Protein AF-A0A8T4Q908-F1 (afdb_monomer_lite)

Secondary structure (DSSP, 8-state):
-PPPP------------HHHHHHHHHHS--S-SSHHHHHTTTT-HHHHHHHTTS-HHHHHHHH-HHHHHHHHHTS---TTT-PPPHHHHHSS---HHHHHHHHHHHHHHHGGGS-PPPHHHHHHHHHHHHHHHHS-STTT--HHHHHHHB-TT----HHHHTTEEEEEEES--TT-TT--SS--EE----BTTEE--EE-SSSEEEEEEETTEEEEEEEEEEEETTEEEEEEEEEB--EEGGG--TT---BS--TTTTTB-HHHHHHHHHHHHHHHTT--EEEE--TTT-HHHH--GGGPPPHHHHIIIIIHHHHHTT-EE-TTSSEEEE--GGGGGG--

Structure (mmCIF, N/CA/C/O backbone):
data_AF-A0A8T4Q908-F1
#
_entry.id   AF-A0A8T4Q908-F1
#
loop_
_atom_site.group_PDB
_atom_site.id
_atom_site.type_symbol
_atom_site.label_atom_id
_atom_site.label_alt_id
_atom_site.label_comp_id
_atom_site.label_asym_id
_atom_site.label_entity_id
_atom_site.label_seq_id
_atom_site.pdbx_PDB_ins_code
_atom_site.Cartn_x
_atom_site.Cartn_y
_atom_site.Cartn_z
_atom_site.occupancy
_atom_site.B_iso_or_equiv
_atom_site.auth_seq_id
_atom_site.auth_comp_id
_atom_site.auth_asym_id
_atom_site.auth_atom_id
_atom_site.pdbx_PDB_model_num
ATOM 1 N N . MET A 1 1 ? -23.128 13.712 -65.287 1.00 37.66 1 MET A N 1
ATOM 2 C CA . MET A 1 1 ? -21.989 14.142 -64.450 1.00 37.66 1 MET A CA 1
ATOM 3 C C . MET A 1 1 ? -21.749 13.061 -63.414 1.00 37.66 1 MET A C 1
ATOM 5 O O . MET A 1 1 ? -22.553 12.939 -62.503 1.00 37.66 1 MET A O 1
ATOM 9 N N . ALA A 1 2 ? -20.727 12.233 -63.613 1.00 35.12 2 ALA A N 1
ATOM 10 C CA . ALA A 1 2 ? -20.260 11.287 -62.604 1.00 35.12 2 ALA A CA 1
ATOM 11 C C . ALA A 1 2 ? -19.149 11.976 -61.798 1.00 35.12 2 ALA A C 1
ATOM 13 O O . ALA A 1 2 ? -18.276 12.610 -62.392 1.00 35.12 2 ALA A O 1
ATOM 14 N N . ALA A 1 3 ? -19.241 11.924 -60.471 1.00 34.28 3 ALA A N 1
ATOM 15 C CA . ALA A 1 3 ? -18.210 12.443 -59.577 1.00 34.28 3 ALA A CA 1
ATOM 16 C C . ALA A 1 3 ? -16.949 11.561 -59.670 1.00 34.28 3 ALA A C 1
ATOM 18 O O . ALA A 1 3 ? -17.090 10.351 -59.852 1.00 34.28 3 ALA A O 1
ATOM 19 N N . PRO A 1 4 ? -15.735 12.127 -59.566 1.00 39.44 4 PRO A N 1
ATOM 20 C CA . PRO A 1 4 ? -14.520 11.329 -59.607 1.00 39.44 4 PRO A CA 1
ATOM 21 C C . PRO A 1 4 ? -14.331 10.595 -58.273 1.00 39.44 4 PRO A C 1
ATOM 23 O O . PRO A 1 4 ? -14.390 11.206 -57.204 1.00 39.44 4 PRO A O 1
ATOM 26 N N . GLU A 1 5 ? -14.095 9.285 -58.345 1.00 38.62 5 GLU A N 1
ATOM 27 C CA . GLU A 1 5 ? -13.607 8.486 -57.222 1.00 38.62 5 GLU A CA 1
ATOM 28 C C . GLU A 1 5 ? -12.195 8.948 -56.851 1.00 38.62 5 GLU A C 1
ATOM 30 O O . GLU A 1 5 ? -11.251 8.838 -57.634 1.00 38.62 5 GLU A O 1
ATOM 35 N N . VAL A 1 6 ? -12.053 9.478 -55.638 1.00 36.50 6 VAL A N 1
ATOM 36 C CA . VAL A 1 6 ? -10.751 9.691 -55.009 1.00 36.50 6 VAL A CA 1
ATOM 37 C C . VAL A 1 6 ? -10.302 8.340 -54.462 1.00 36.50 6 VAL A C 1
ATOM 39 O O . VAL A 1 6 ? -10.775 7.898 -53.417 1.00 36.50 6 VAL A O 1
ATOM 42 N N . ILE A 1 7 ? -9.402 7.673 -55.182 1.00 40.88 7 ILE A N 1
ATOM 43 C CA . ILE A 1 7 ? -8.677 6.513 -54.662 1.00 40.88 7 ILE A CA 1
ATOM 44 C C . ILE A 1 7 ? -7.719 7.050 -53.598 1.00 40.88 7 ILE A C 1
ATOM 46 O O . ILE A 1 7 ? -6.717 7.691 -53.910 1.00 40.88 7 ILE A O 1
ATOM 50 N N . ALA A 1 8 ? -8.059 6.837 -52.328 1.00 38.06 8 ALA A N 1
ATOM 51 C CA . ALA A 1 8 ? -7.140 7.084 -51.232 1.00 38.06 8 ALA A CA 1
ATOM 52 C C . ALA A 1 8 ? -6.016 6.042 -51.310 1.00 38.06 8 ALA A C 1
ATOM 54 O O . ALA A 1 8 ? -6.227 4.870 -51.002 1.00 38.06 8 ALA A O 1
ATOM 55 N N . GLU A 1 9 ? -4.825 6.460 -51.739 1.00 36.34 9 GLU A N 1
ATOM 56 C CA . GLU A 1 9 ? -3.613 5.665 -51.561 1.00 36.34 9 GLU A CA 1
ATOM 57 C C . GLU A 1 9 ? -3.385 5.468 -50.058 1.00 36.34 9 GLU A C 1
ATOM 59 O O . GLU A 1 9 ? -2.979 6.378 -49.332 1.00 36.34 9 GLU A O 1
ATOM 64 N N . THR A 1 10 ? -3.663 4.263 -49.566 1.00 39.28 10 THR A N 1
ATOM 65 C CA . THR A 1 10 ? -3.144 3.794 -48.283 1.00 39.28 10 THR A CA 1
ATOM 66 C C . THR A 1 10 ? -1.624 3.798 -48.366 1.00 39.28 10 THR A C 1
ATOM 68 O O . THR A 1 10 ? -1.022 2.880 -48.919 1.00 39.28 10 THR A O 1
ATOM 71 N N . VAL A 1 11 ? -1.000 4.847 -47.828 1.00 37.03 11 VAL A N 1
ATOM 72 C CA . VAL A 1 11 ? 0.447 4.924 -47.620 1.00 37.03 11 VAL A CA 1
ATOM 73 C C . VAL A 1 11 ? 0.850 3.746 -46.734 1.00 37.03 11 VAL A C 1
ATOM 75 O O . VAL A 1 11 ? 0.622 3.751 -45.523 1.00 37.03 11 VAL A O 1
ATOM 78 N N . HIS A 1 12 ? 1.421 2.712 -47.347 1.00 39.66 12 HIS A N 1
ATOM 79 C CA . HIS A 1 12 ? 2.018 1.586 -46.646 1.00 39.66 12 HIS A CA 1
ATOM 80 C C . HIS A 1 12 ? 3.255 2.118 -45.914 1.00 39.66 12 HIS A C 1
ATOM 82 O O . HIS A 1 12 ? 4.296 2.372 -46.522 1.00 39.66 12 HIS A O 1
ATOM 88 N N . LYS A 1 13 ? 3.129 2.381 -44.608 1.00 45.81 13 LYS A N 1
ATOM 89 C CA . LYS A 1 13 ? 4.305 2.631 -43.772 1.00 45.81 13 LYS A CA 1
ATOM 90 C C . LYS A 1 13 ? 5.149 1.351 -43.799 1.00 45.81 13 LYS A C 1
ATOM 92 O O . LYS A 1 13 ? 4.579 0.292 -43.543 1.00 45.81 13 LYS A O 1
ATOM 97 N N . PRO A 1 14 ? 6.451 1.418 -44.125 1.00 53.22 14 PRO A N 1
ATOM 98 C CA . PRO A 1 14 ? 7.298 0.234 -44.112 1.00 53.2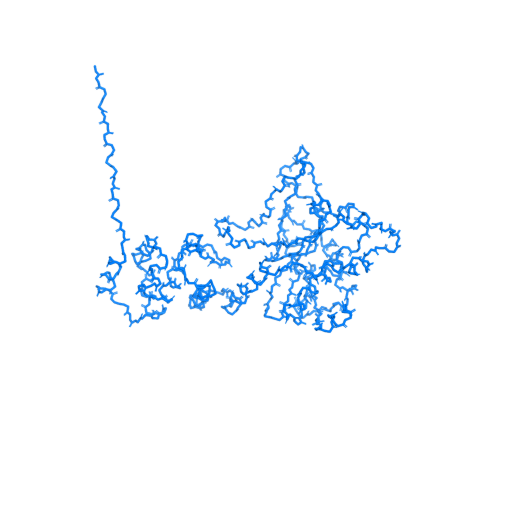2 14 PRO A CA 1
ATOM 99 C C . PRO A 1 14 ? 7.259 -0.392 -42.718 1.00 53.22 14 PRO A C 1
ATOM 101 O O . PRO A 1 14 ? 7.466 0.296 -41.716 1.00 53.22 14 PRO A O 1
ATOM 104 N N . GLU A 1 15 ? 6.942 -1.682 -42.673 1.00 67.62 15 GLU A N 1
ATOM 105 C CA . GLU A 1 15 ? 6.941 -2.480 -41.455 1.00 67.62 15 GLU A CA 1
ATOM 106 C C . GLU A 1 15 ? 8.389 -2.567 -40.958 1.00 67.62 15 GLU A C 1
ATOM 108 O O . GLU A 1 15 ? 9.282 -3.041 -41.661 1.00 67.62 15 GLU A O 1
ATOM 113 N N . ILE A 1 16 ? 8.661 -1.992 -39.789 1.00 77.88 16 ILE A N 1
ATOM 114 C CA . ILE A 1 16 ? 9.999 -2.022 -39.200 1.00 77.88 16 ILE A CA 1
ATOM 115 C C . ILE A 1 16 ? 10.203 -3.419 -38.611 1.00 77.88 16 ILE A C 1
ATOM 117 O O . ILE A 1 16 ? 9.449 -3.829 -37.735 1.00 77.88 16 ILE A O 1
ATOM 121 N N . THR A 1 17 ? 11.226 -4.136 -39.078 1.00 83.75 17 THR A N 1
ATOM 122 C CA . THR A 1 17 ? 11.551 -5.504 -38.643 1.00 83.75 17 THR A CA 1
ATOM 123 C C . THR A 1 17 ? 12.788 -5.546 -37.737 1.00 83.75 17 THR A C 1
ATOM 125 O O . THR A 1 17 ? 13.563 -4.587 -37.671 1.00 83.75 17 THR A O 1
ATOM 128 N N . ILE A 1 18 ? 13.022 -6.687 -37.071 1.00 85.19 18 ILE A N 1
ATOM 129 C CA . ILE A 1 18 ? 14.270 -6.954 -36.328 1.00 85.19 18 ILE A CA 1
ATOM 130 C C . ILE A 1 18 ? 15.505 -6.761 -37.217 1.00 85.19 18 ILE A C 1
ATOM 132 O O . ILE A 1 18 ? 16.467 -6.133 -36.780 1.00 85.19 18 ILE A O 1
ATOM 136 N N . ASP A 1 19 ? 15.466 -7.216 -38.470 1.00 86.06 19 ASP A N 1
ATOM 137 C CA . ASP A 1 19 ? 16.594 -7.087 -39.401 1.00 86.06 19 ASP A CA 1
ATOM 138 C C . ASP A 1 19 ? 16.941 -5.620 -39.684 1.00 86.06 19 ASP A C 1
ATOM 140 O O . ASP A 1 19 ? 18.114 -5.246 -39.700 1.00 86.06 19 ASP A O 1
ATOM 144 N N . ALA A 1 20 ? 15.932 -4.749 -39.804 1.00 85.56 20 ALA A N 1
ATOM 145 C CA . ALA A 1 20 ? 16.159 -3.315 -39.957 1.00 85.56 20 ALA A CA 1
ATOM 146 C C . ALA A 1 20 ? 16.867 -2.713 -38.728 1.00 85.56 20 ALA A C 1
ATOM 148 O O . ALA A 1 20 ? 17.721 -1.834 -38.867 1.00 85.56 20 ALA A O 1
ATOM 149 N N . ILE A 1 21 ? 16.540 -3.194 -37.522 1.00 87.50 21 ILE A N 1
ATOM 150 C CA . ILE A 1 21 ? 17.200 -2.785 -36.273 1.00 87.50 21 ILE A CA 1
ATOM 151 C C . ILE A 1 21 ? 18.642 -3.304 -36.233 1.00 87.50 21 ILE A C 1
ATOM 153 O O . ILE A 1 21 ? 19.548 -2.540 -35.902 1.00 87.50 21 ILE A O 1
ATOM 157 N N . VAL A 1 22 ? 18.876 -4.564 -36.613 1.00 87.75 22 VAL A N 1
ATOM 158 C CA . VAL A 1 22 ? 20.225 -5.145 -36.712 1.00 87.75 22 VAL A CA 1
ATOM 159 C C . VAL A 1 22 ? 21.090 -4.325 -37.670 1.00 87.75 22 VAL A C 1
ATOM 161 O O . VAL A 1 22 ? 22.195 -3.921 -37.309 1.00 87.75 22 VAL A O 1
ATOM 164 N N . ASP A 1 23 ? 20.572 -3.986 -38.850 1.00 87.38 23 ASP A N 1
ATOM 165 C CA . ASP A 1 23 ? 21.273 -3.158 -39.834 1.00 87.38 23 ASP A CA 1
ATOM 166 C C . ASP A 1 23 ? 21.579 -1.750 -39.314 1.00 87.38 23 ASP A C 1
ATOM 168 O O . ASP A 1 23 ? 22.658 -1.200 -39.571 1.00 87.38 23 ASP A O 1
ATOM 172 N N . PHE A 1 24 ? 20.648 -1.148 -38.570 1.00 87.75 24 PHE A N 1
ATOM 173 C CA . PHE A 1 24 ? 20.875 0.141 -37.924 1.00 87.75 24 PHE A CA 1
ATOM 174 C C . PHE A 1 24 ? 22.021 0.063 -36.909 1.00 87.75 24 PHE A C 1
ATOM 176 O O . PHE A 1 24 ? 22.897 0.935 -36.918 1.00 87.75 24 PHE A O 1
ATOM 183 N N . LEU A 1 25 ? 22.038 -0.981 -36.075 1.00 86.75 25 LEU A N 1
ATOM 184 C CA . LEU A 1 25 ? 23.071 -1.203 -35.064 1.00 86.75 25 LEU A CA 1
ATOM 185 C C . LEU A 1 25 ? 24.422 -1.552 -35.696 1.00 86.75 25 LEU A C 1
ATOM 187 O O . LEU A 1 25 ? 25.437 -1.065 -35.222 1.00 86.75 25 LEU A O 1
ATOM 191 N N . HIS A 1 26 ? 24.472 -2.290 -36.805 1.00 87.00 26 HIS A N 1
ATOM 192 C CA . HIS A 1 26 ? 25.725 -2.507 -37.538 1.00 87.00 26 HIS A CA 1
ATOM 193 C C . HIS A 1 26 ? 26.319 -1.205 -38.083 1.00 87.00 26 HIS A C 1
ATOM 195 O O . HIS A 1 26 ? 27.531 -1.000 -38.024 1.00 87.00 26 HIS A O 1
ATOM 201 N N . LYS A 1 27 ? 25.475 -0.304 -38.599 1.00 86.69 27 LYS A N 1
ATOM 202 C CA . LYS A 1 27 ? 25.914 1.005 -39.113 1.00 86.69 27 LYS A CA 1
ATOM 203 C C . LYS A 1 27 ? 26.257 1.993 -38.000 1.00 86.69 27 LYS A C 1
ATOM 205 O O . LYS A 1 27 ? 27.018 2.929 -38.225 1.00 86.69 27 LYS A O 1
ATOM 210 N N . ASN A 1 28 ? 25.682 1.805 -36.816 1.00 84.88 28 ASN A N 1
ATOM 211 C CA . ASN A 1 28 ? 25.857 2.670 -35.658 1.00 84.88 28 ASN A CA 1
ATOM 212 C C . ASN A 1 28 ? 26.063 1.804 -34.411 1.00 84.88 28 ASN A C 1
ATOM 214 O O . ASN A 1 28 ? 25.144 1.750 -33.596 1.00 84.88 28 ASN A O 1
ATOM 218 N N . PRO A 1 29 ? 27.199 1.107 -34.248 1.00 83.69 29 PRO A N 1
ATOM 219 C CA . PRO A 1 29 ? 27.366 0.129 -33.175 1.00 83.69 29 PRO A CA 1
ATOM 220 C C . PRO A 1 29 ? 27.356 0.779 -31.787 1.00 83.69 29 PRO A C 1
ATOM 222 O O . PRO A 1 29 ? 27.855 1.902 -31.631 1.00 83.69 29 PRO A O 1
ATOM 225 N N . PRO A 1 30 ? 26.789 0.102 -30.771 1.00 80.94 30 PRO A N 1
ATOM 226 C CA . PRO A 1 30 ? 26.901 0.553 -29.397 1.00 80.94 30 PRO A CA 1
ATOM 227 C C . PRO A 1 30 ? 28.345 0.435 -28.926 1.00 80.94 30 PRO A C 1
ATOM 229 O O . PRO A 1 30 ? 29.094 -0.413 -29.410 1.00 80.94 30 PRO A O 1
ATOM 232 N N . VAL A 1 31 ? 28.732 1.265 -27.955 1.00 79.19 31 VAL A N 1
ATOM 233 C CA . VAL A 1 31 ? 30.025 1.093 -27.270 1.00 79.19 31 VAL A CA 1
ATOM 234 C C . VAL A 1 31 ? 30.093 -0.302 -26.638 1.00 79.19 31 VAL A C 1
ATOM 236 O O . VAL A 1 31 ? 31.117 -0.974 -26.715 1.00 79.19 31 VAL A O 1
ATOM 239 N N . ASP A 1 32 ? 28.978 -0.744 -26.053 1.00 78.62 32 ASP A N 1
ATOM 240 C CA . ASP A 1 32 ? 28.748 -2.098 -25.562 1.00 78.62 32 ASP A CA 1
ATOM 241 C C . ASP A 1 32 ? 27.239 -2.394 -25.436 1.00 78.62 32 ASP A C 1
ATOM 243 O O . ASP A 1 32 ? 26.395 -1.502 -25.512 1.00 78.62 32 ASP A O 1
ATOM 247 N N . ASN A 1 33 ? 26.880 -3.653 -25.177 1.00 71.25 33 ASN A N 1
ATOM 248 C CA . ASN A 1 33 ? 25.486 -4.051 -24.931 1.00 71.25 33 ASN A CA 1
ATOM 249 C C . ASN A 1 33 ? 25.017 -3.752 -23.491 1.00 71.25 33 ASN A C 1
ATOM 251 O O . ASN A 1 33 ? 24.048 -4.349 -23.010 1.00 71.25 33 ASN A O 1
ATOM 255 N N . SER A 1 34 ? 25.714 -2.884 -22.749 1.00 73.69 34 SER A N 1
ATOM 256 C CA . SER A 1 34 ? 25.258 -2.418 -21.439 1.00 73.69 34 SER A CA 1
ATOM 257 C C . SER A 1 34 ? 24.272 -1.264 -21.603 1.00 73.69 34 SER A C 1
ATOM 259 O O . SER A 1 34 ? 24.247 -0.583 -22.622 1.00 73.69 34 SER A O 1
ATOM 261 N N . LEU A 1 35 ? 23.512 -0.960 -20.550 1.00 69.06 35 LEU A N 1
ATOM 262 C CA . LEU A 1 35 ? 22.663 0.237 -20.532 1.00 69.06 35 LEU A CA 1
ATOM 263 C C . LEU A 1 35 ? 23.451 1.523 -20.867 1.00 69.06 35 LEU A C 1
ATOM 265 O O . LEU A 1 35 ? 22.896 2.411 -21.491 1.00 69.06 35 LEU A O 1
ATOM 269 N N . SER A 1 36 ? 24.745 1.613 -20.499 1.00 69.69 36 SER A N 1
ATOM 270 C CA . SER A 1 36 ? 25.575 2.801 -20.805 1.00 69.69 36 SER A CA 1
ATOM 271 C C . SER A 1 36 ? 25.871 2.889 -22.290 1.00 69.69 36 SER A C 1
ATOM 273 O O . SER A 1 36 ? 25.820 3.971 -22.864 1.00 69.69 36 SER A O 1
ATOM 275 N N . GLY A 1 37 ? 26.223 1.757 -22.903 1.00 76.25 37 GLY A N 1
ATOM 276 C CA . GLY A 1 37 ? 26.545 1.712 -24.319 1.00 76.25 37 GLY A CA 1
ATOM 277 C C . GLY A 1 37 ? 25.334 2.019 -25.191 1.00 76.25 37 GLY A C 1
ATOM 278 O O . GLY A 1 37 ? 25.504 2.567 -26.276 1.00 76.25 37 GLY A O 1
ATOM 279 N N . LEU A 1 38 ? 24.120 1.758 -24.691 1.00 79.06 38 LEU A N 1
ATOM 280 C CA . LEU A 1 38 ? 22.865 2.110 -25.356 1.00 79.06 38 LEU A CA 1
ATOM 281 C C . LEU A 1 38 ? 22.447 3.573 -25.142 1.00 79.06 38 LEU A C 1
ATOM 283 O O . LEU A 1 38 ? 21.747 4.137 -25.981 1.00 79.06 38 LEU A O 1
ATOM 287 N N . ASP A 1 39 ? 22.911 4.242 -24.082 1.00 75.31 39 ASP A N 1
ATOM 288 C CA . ASP A 1 39 ? 22.527 5.633 -23.801 1.00 75.31 39 ASP A CA 1
ATOM 289 C C . ASP A 1 39 ? 22.970 6.627 -24.885 1.00 75.31 39 ASP A C 1
ATOM 291 O O . ASP A 1 39 ? 22.362 7.686 -25.049 1.00 75.31 39 ASP A O 1
ATOM 295 N N . GLN A 1 40 ? 23.946 6.256 -25.718 1.00 75.75 40 GLN A N 1
ATOM 296 C CA . GLN A 1 40 ? 24.326 7.040 -26.895 1.00 75.75 40 GLN A CA 1
ATOM 297 C C . GLN A 1 40 ? 23.169 7.253 -27.892 1.00 75.75 40 GLN A C 1
ATOM 299 O O . GLN A 1 40 ? 23.206 8.192 -28.691 1.00 75.75 40 GLN A O 1
ATOM 304 N N . TYR A 1 41 ? 22.138 6.401 -27.850 1.00 77.69 41 TYR A N 1
ATOM 305 C CA . TYR A 1 41 ? 20.949 6.520 -28.691 1.00 77.69 41 TYR A CA 1
ATOM 306 C C . TYR A 1 41 ? 19.803 7.286 -28.023 1.00 77.69 41 TYR A C 1
ATOM 308 O O . TYR A 1 41 ? 18.810 7.537 -28.694 1.00 77.69 41 TYR A O 1
ATOM 316 N N . GLN A 1 42 ? 19.917 7.715 -26.757 1.00 65.81 42 GLN A N 1
ATOM 317 C CA . GLN A 1 42 ? 18.841 8.461 -26.076 1.00 65.81 42 GLN A CA 1
ATOM 318 C C . GLN A 1 42 ? 18.497 9.772 -26.794 1.00 65.81 42 GLN A C 1
ATOM 320 O O . GLN A 1 42 ? 17.353 10.202 -26.799 1.00 65.81 42 GLN A O 1
ATOM 325 N N . ARG A 1 43 ? 19.487 10.409 -27.433 1.00 58.12 43 ARG A N 1
ATOM 326 C CA . ARG A 1 43 ? 19.293 11.637 -28.229 1.00 58.12 43 ARG A CA 1
ATOM 327 C C . ARG A 1 43 ? 18.865 11.366 -29.674 1.00 58.12 43 ARG A C 1
ATOM 329 O O . ARG A 1 43 ? 18.702 12.304 -30.448 1.00 58.12 43 ARG A O 1
ATOM 336 N N . LYS A 1 44 ? 18.768 10.093 -30.064 1.00 60.56 44 LYS A N 1
ATOM 337 C CA . LYS A 1 44 ? 18.412 9.646 -31.409 1.00 60.56 44 LYS A CA 1
ATOM 338 C C . LYS A 1 44 ? 17.095 8.881 -31.320 1.00 60.56 44 LYS A C 1
ATOM 340 O O . LYS A 1 44 ? 17.091 7.656 -31.208 1.00 60.56 44 LYS A O 1
ATOM 345 N N . ASP A 1 45 ? 15.986 9.604 -31.472 1.00 65.50 45 ASP A N 1
ATOM 346 C CA . ASP A 1 45 ? 14.616 9.056 -31.483 1.00 65.50 45 ASP A CA 1
ATOM 347 C C . ASP A 1 45 ? 14.413 7.906 -32.484 1.00 65.50 45 ASP A C 1
ATOM 349 O O . ASP A 1 45 ? 13.448 7.153 -32.391 1.00 65.50 45 ASP A O 1
ATOM 353 N N . GLN A 1 46 ? 15.334 7.737 -33.435 1.00 76.06 46 GLN A N 1
ATOM 354 C CA . GLN A 1 46 ? 15.288 6.713 -34.466 1.00 76.06 46 GLN A CA 1
ATOM 355 C C . GLN A 1 46 ? 15.333 5.281 -33.909 1.00 76.06 46 GLN A C 1
ATOM 357 O O . GLN A 1 46 ? 14.474 4.488 -34.280 1.00 76.06 46 GLN A O 1
ATOM 362 N N . LEU A 1 47 ? 16.262 4.934 -33.003 1.00 82.00 47 LEU A N 1
ATOM 363 C CA . LEU A 1 47 ? 16.322 3.563 -32.461 1.00 82.00 47 LEU A CA 1
ATOM 364 C C . LEU A 1 47 ? 15.115 3.275 -31.561 1.00 82.00 47 LEU A C 1
ATOM 366 O O . LEU A 1 47 ? 14.517 2.208 -31.650 1.00 82.00 47 LEU A O 1
ATOM 370 N N . VAL A 1 48 ? 14.724 4.246 -30.732 1.00 75.06 48 VAL A N 1
ATOM 371 C CA . VAL A 1 48 ? 13.526 4.140 -29.887 1.00 75.06 48 VAL A CA 1
ATOM 372 C C . VAL A 1 48 ? 12.278 3.960 -30.753 1.00 75.06 48 VAL A C 1
ATOM 374 O O . VAL A 1 48 ? 11.467 3.083 -30.472 1.00 75.06 48 VAL A O 1
ATOM 377 N N . GLY A 1 49 ? 12.141 4.743 -31.824 1.00 75.88 49 GLY A N 1
ATOM 378 C CA . GLY A 1 49 ? 11.032 4.656 -32.772 1.00 75.88 49 GLY A CA 1
ATOM 379 C C . GLY A 1 49 ? 10.992 3.335 -33.537 1.00 75.88 49 GLY A C 1
ATOM 380 O O . GLY A 1 49 ? 9.911 2.790 -33.730 1.00 75.88 49 GLY A O 1
ATOM 381 N N . MET A 1 50 ? 12.152 2.787 -33.915 1.00 82.44 50 MET A N 1
ATOM 382 C CA . MET A 1 50 ? 12.232 1.470 -34.550 1.00 82.44 50 MET A CA 1
ATOM 383 C C . MET A 1 50 ? 11.826 0.352 -33.591 1.00 82.44 50 MET A C 1
ATOM 385 O O . MET A 1 50 ? 11.021 -0.499 -33.950 1.00 82.44 50 MET A O 1
ATOM 389 N N . LEU A 1 51 ? 12.328 0.385 -32.356 1.00 79.44 51 LEU A N 1
ATOM 390 C CA . LEU A 1 51 ? 11.987 -0.604 -31.334 1.00 79.44 51 LEU A CA 1
ATOM 391 C C . LEU A 1 51 ? 10.499 -0.546 -30.942 1.00 79.44 51 LEU A C 1
ATOM 393 O O . LEU A 1 51 ? 9.917 -1.585 -30.677 1.00 79.44 51 LEU A O 1
ATOM 397 N N . ARG A 1 52 ? 9.851 0.631 -30.982 1.00 74.88 52 ARG A N 1
ATOM 398 C CA . ARG A 1 52 ? 8.397 0.762 -30.725 1.00 74.88 52 ARG A CA 1
ATOM 399 C C . ARG A 1 52 ? 7.529 -0.011 -31.716 1.00 74.88 52 ARG A C 1
ATOM 401 O O . ARG A 1 52 ? 6.379 -0.297 -31.407 1.00 74.88 52 ARG A O 1
ATOM 408 N N . ALA A 1 53 ? 8.042 -0.278 -32.912 1.00 78.81 53 ALA A N 1
ATOM 409 C CA . ALA A 1 53 ? 7.316 -0.991 -33.953 1.00 78.81 53 ALA A CA 1
ATOM 410 C C . ALA A 1 53 ? 7.494 -2.516 -33.871 1.00 78.81 53 ALA A C 1
ATOM 412 O O . ALA A 1 53 ? 6.882 -3.229 -34.660 1.00 78.81 53 ALA A O 1
ATOM 413 N N . VAL A 1 54 ? 8.315 -3.013 -32.937 1.00 76.00 54 VAL A N 1
ATOM 414 C CA . VAL A 1 54 ? 8.644 -4.434 -32.809 1.00 76.00 54 VAL A CA 1
ATOM 415 C C . VAL A 1 54 ? 8.218 -4.964 -31.435 1.00 76.00 54 VAL A C 1
ATOM 417 O O . VAL A 1 54 ? 8.493 -4.316 -30.423 1.00 76.00 54 VAL A O 1
ATOM 420 N N . PRO A 1 55 ? 7.592 -6.155 -31.349 1.00 72.69 55 PRO A N 1
ATOM 421 C CA . PRO A 1 55 ? 7.236 -6.758 -30.068 1.00 72.69 55 PRO A CA 1
ATOM 422 C C . PRO A 1 55 ? 8.455 -6.973 -29.158 1.00 72.69 55 PRO A C 1
ATOM 424 O O . PRO A 1 55 ? 9.502 -7.474 -29.577 1.00 72.69 55 PRO A O 1
ATOM 427 N N . LEU A 1 56 ? 8.309 -6.668 -27.866 1.00 68.81 56 LEU A N 1
ATOM 428 C CA . LEU A 1 56 ? 9.402 -6.796 -26.897 1.00 68.81 56 LEU A CA 1
ATOM 429 C C . LEU A 1 56 ? 10.035 -8.195 -26.766 1.00 68.81 56 LEU A C 1
ATOM 431 O O . LEU A 1 56 ? 11.242 -8.256 -26.525 1.00 68.81 56 LEU A O 1
ATOM 435 N N . PRO A 1 57 ? 9.320 -9.318 -26.954 1.00 66.50 57 PRO A N 1
ATOM 436 C CA . PRO A 1 57 ? 9.944 -10.643 -26.923 1.00 66.50 57 PRO A CA 1
ATOM 437 C C . PRO A 1 57 ? 10.885 -10.881 -28.090 1.00 66.50 57 PRO A C 1
ATOM 439 O O . PRO A 1 57 ? 11.880 -11.584 -27.940 1.00 66.50 57 PRO A O 1
ATOM 442 N N . GLU A 1 58 ? 10.592 -10.300 -29.251 1.00 75.94 58 GLU A N 1
ATOM 443 C CA . GLU A 1 58 ? 11.482 -10.374 -30.406 1.00 75.94 58 GLU A CA 1
ATOM 444 C C . GLU A 1 58 ? 12.739 -9.545 -30.149 1.00 75.94 58 GLU A C 1
ATOM 446 O O . GLU A 1 58 ? 13.847 -10.031 -30.370 1.00 75.94 58 GLU A O 1
ATOM 451 N N . ILE A 1 59 ? 12.585 -8.359 -29.549 1.00 78.12 59 ILE A N 1
ATOM 452 C CA . ILE A 1 59 ? 13.704 -7.531 -29.077 1.00 78.12 59 ILE A CA 1
ATOM 453 C C . ILE A 1 59 ? 14.536 -8.288 -28.034 1.00 78.12 59 ILE A C 1
ATOM 455 O O . ILE A 1 59 ? 15.763 -8.286 -28.105 1.00 78.12 59 ILE A O 1
ATOM 459 N N . TYR A 1 60 ? 13.899 -8.969 -27.079 1.00 74.56 60 TYR A N 1
ATOM 460 C CA . TYR A 1 60 ? 14.595 -9.770 -26.074 1.00 74.56 60 TYR A CA 1
ATOM 461 C C . TYR A 1 60 ? 15.369 -10.932 -26.695 1.00 74.56 60 TYR A C 1
ATOM 463 O O . TYR A 1 60 ? 16.543 -11.115 -26.381 1.00 74.56 60 TYR A O 1
ATOM 471 N N . ARG A 1 61 ? 14.740 -11.705 -27.588 1.00 74.69 61 ARG A N 1
ATOM 472 C CA . ARG A 1 61 ? 15.393 -12.837 -28.262 1.00 74.69 61 ARG A CA 1
ATOM 473 C C . ARG A 1 61 ? 16.572 -12.380 -29.117 1.00 74.69 61 ARG A C 1
ATOM 475 O O . ARG A 1 61 ? 17.587 -13.066 -29.145 1.00 74.69 61 ARG A O 1
ATOM 482 N N . ALA A 1 62 ? 16.443 -11.237 -29.788 1.00 81.25 62 ALA A N 1
ATOM 483 C CA . ALA A 1 62 ? 17.477 -10.709 -30.672 1.00 81.25 62 ALA A CA 1
ATOM 484 C C . ALA A 1 62 ? 18.619 -10.006 -29.918 1.00 81.25 62 ALA A C 1
ATOM 486 O O . ALA A 1 62 ? 19.781 -10.147 -30.294 1.00 81.25 62 ALA A O 1
ATOM 487 N N . PHE A 1 63 ? 18.310 -9.252 -28.858 1.00 82.50 63 PHE A N 1
ATOM 488 C CA . PHE A 1 63 ? 19.251 -8.297 -28.256 1.00 82.50 63 PHE A CA 1
ATOM 489 C C . PHE A 1 63 ? 19.433 -8.441 -26.734 1.00 82.50 63 PHE A C 1
ATOM 491 O O . PHE A 1 63 ? 20.340 -7.842 -26.150 1.00 82.50 63 PHE A O 1
ATOM 498 N N . GLY A 1 64 ? 18.605 -9.248 -26.072 1.00 74.81 64 GLY A N 1
ATOM 499 C CA . GLY A 1 64 ? 18.702 -9.557 -24.647 1.00 74.81 64 GLY A CA 1
ATOM 500 C C . GLY A 1 64 ? 18.146 -8.486 -23.701 1.00 74.81 64 GLY A C 1
ATOM 501 O O . GLY A 1 64 ? 17.656 -7.423 -24.088 1.00 74.81 64 GLY A O 1
ATOM 502 N N . ARG A 1 65 ? 18.238 -8.776 -22.396 1.00 71.56 65 ARG A N 1
ATOM 503 C CA . ARG A 1 65 ? 17.578 -8.019 -21.310 1.00 71.56 65 ARG A CA 1
ATOM 504 C C . ARG A 1 65 ? 17.901 -6.521 -21.260 1.00 71.56 65 ARG A C 1
ATOM 506 O O . ARG A 1 65 ? 17.039 -5.724 -20.909 1.00 71.56 65 ARG A O 1
ATOM 513 N N . ASN A 1 66 ? 19.132 -6.127 -21.590 1.00 71.62 66 ASN A N 1
ATOM 514 C CA . ASN A 1 66 ? 19.566 -4.732 -21.466 1.00 71.62 66 ASN A CA 1
ATOM 515 C C . ASN A 1 66 ? 18.918 -3.841 -22.534 1.00 71.62 66 ASN A C 1
ATOM 517 O O . ASN A 1 66 ? 18.618 -2.683 -22.257 1.00 71.62 66 ASN A O 1
ATOM 521 N N . PHE A 1 67 ? 18.664 -4.384 -23.726 1.00 79.12 67 PHE A N 1
ATOM 522 C CA . PHE A 1 67 ? 17.976 -3.671 -24.801 1.00 79.12 67 PHE A CA 1
ATOM 523 C C . PHE A 1 67 ? 16.514 -3.413 -24.456 1.00 79.12 67 PHE A C 1
ATOM 525 O O . PHE A 1 67 ? 16.021 -2.304 -24.638 1.00 79.12 67 PHE A O 1
ATOM 532 N N . VAL A 1 68 ? 15.851 -4.419 -23.887 1.00 75.31 68 VAL A N 1
ATOM 533 C CA . VAL A 1 68 ? 14.473 -4.318 -23.397 1.00 75.31 68 VAL A CA 1
ATOM 534 C C . VAL A 1 68 ? 14.368 -3.271 -22.285 1.00 75.31 68 VAL A C 1
ATOM 536 O O . VAL A 1 68 ? 13.556 -2.355 -22.373 1.00 75.31 68 VAL A O 1
ATOM 539 N N . ALA A 1 69 ? 15.242 -3.362 -21.277 1.00 70.06 69 ALA A N 1
ATOM 540 C CA . ALA A 1 69 ? 15.343 -2.404 -20.175 1.00 70.06 69 ALA A CA 1
ATOM 541 C C . ALA A 1 69 ? 15.496 -0.958 -20.668 1.00 70.06 69 ALA A C 1
ATOM 543 O O . ALA A 1 69 ? 14.772 -0.055 -20.248 1.00 70.06 69 ALA A O 1
ATOM 544 N N . TRP A 1 70 ? 16.447 -0.750 -21.582 1.00 76.94 70 TRP A N 1
ATOM 545 C CA . TRP A 1 70 ? 16.728 0.551 -22.165 1.00 76.94 70 TRP A CA 1
ATOM 546 C C . TRP A 1 70 ? 15.553 1.061 -23.003 1.00 76.94 70 TRP A C 1
ATOM 548 O O . TRP A 1 70 ? 15.166 2.219 -22.863 1.00 76.94 70 TRP A O 1
ATOM 558 N N . HIS A 1 71 ? 14.945 0.200 -23.825 1.00 78.12 71 HIS A N 1
ATOM 559 C CA . HIS A 1 71 ? 13.801 0.555 -24.656 1.00 78.12 71 HIS A CA 1
ATOM 560 C C . HIS A 1 71 ? 12.625 1.050 -23.813 1.00 78.12 71 HIS A C 1
ATOM 562 O O . HIS A 1 71 ? 12.167 2.170 -24.023 1.00 78.12 71 HIS A O 1
ATOM 568 N N . VAL A 1 72 ? 12.202 0.264 -22.814 1.00 70.31 72 VAL A N 1
ATOM 569 C CA . VAL A 1 72 ? 11.072 0.606 -21.934 1.00 70.31 72 VAL A CA 1
ATOM 570 C C . VAL A 1 72 ? 11.329 1.910 -21.179 1.00 70.31 72 VAL A C 1
ATOM 572 O O . VAL A 1 72 ? 10.435 2.745 -21.064 1.00 70.31 72 VAL A O 1
ATOM 575 N N . ASN A 1 73 ? 12.561 2.144 -20.720 1.00 68.19 73 ASN A N 1
ATOM 576 C CA . ASN A 1 73 ? 12.917 3.379 -20.019 1.00 68.19 73 ASN A CA 1
ATOM 577 C C . ASN A 1 73 ? 12.888 4.637 -20.913 1.00 68.19 73 ASN A C 1
ATOM 579 O O . ASN A 1 73 ? 12.835 5.753 -20.394 1.00 68.19 73 ASN A O 1
ATOM 583 N N . ASN A 1 74 ? 12.917 4.469 -22.235 1.00 70.81 74 ASN A N 1
ATOM 584 C CA . ASN A 1 74 ? 12.836 5.549 -23.222 1.00 70.81 74 ASN A CA 1
ATOM 585 C C . ASN A 1 74 ? 11.453 5.634 -23.902 1.00 70.81 74 ASN A C 1
ATOM 587 O O . ASN A 1 74 ? 11.260 6.398 -24.855 1.00 70.81 74 ASN A O 1
ATOM 591 N N . LEU A 1 75 ? 10.468 4.866 -23.425 1.00 67.31 75 LEU A N 1
ATOM 592 C CA . LEU A 1 75 ? 9.072 5.049 -23.807 1.00 67.31 75 LEU A CA 1
ATOM 593 C C . LEU A 1 75 ? 8.469 6.252 -23.054 1.00 67.31 75 LEU A C 1
ATOM 595 O O . LEU A 1 75 ? 8.846 6.516 -21.912 1.00 67.31 75 LEU A O 1
ATOM 599 N N . PRO A 1 76 ? 7.533 6.995 -23.666 1.00 53.06 76 PRO A N 1
ATOM 600 C CA . PRO A 1 76 ? 7.044 8.268 -23.142 1.00 53.06 76 PRO A CA 1
ATOM 601 C C . PRO A 1 76 ? 5.957 8.111 -22.052 1.00 53.06 76 PRO A C 1
ATOM 603 O O . PRO A 1 76 ? 5.040 8.921 -21.997 1.00 53.06 76 PRO A O 1
ATOM 606 N N . PHE A 1 77 ? 6.025 7.085 -21.193 1.00 54.12 77 PHE A N 1
ATOM 607 C CA . PHE A 1 77 ? 4.966 6.773 -20.214 1.00 54.12 77 PHE A CA 1
ATOM 608 C C . PHE A 1 77 ? 5.176 7.398 -18.819 1.00 54.12 77 PHE A C 1
ATOM 610 O O . PHE A 1 77 ? 6.302 7.709 -18.416 1.00 54.12 77 PHE A O 1
ATOM 617 N N . SER A 1 78 ? 4.063 7.561 -18.089 1.00 41.91 78 SER A N 1
ATOM 618 C CA . SER A 1 78 ? 3.930 8.314 -16.833 1.00 41.91 78 SER A CA 1
ATOM 619 C C . SER A 1 78 ? 4.789 7.798 -15.659 1.00 41.91 78 SER A C 1
ATOM 621 O O . SER A 1 78 ? 5.137 6.621 -15.538 1.00 41.91 78 SER A O 1
ATOM 623 N N . GLU A 1 79 ? 5.169 8.738 -14.790 1.00 43.25 79 GLU A N 1
ATOM 624 C CA . GLU A 1 79 ? 6.325 8.684 -13.880 1.00 43.25 79 GLU A CA 1
ATOM 625 C C . GLU A 1 79 ? 6.234 7.698 -12.707 1.00 43.25 79 GLU A C 1
ATOM 627 O O . GLU A 1 79 ? 7.242 7.456 -12.048 1.00 43.25 79 GLU A O 1
ATOM 632 N N . VAL A 1 80 ? 5.069 7.121 -12.407 1.00 39.81 80 VAL A N 1
ATOM 633 C CA . VAL A 1 80 ? 4.873 6.546 -11.065 1.00 39.81 80 VAL A CA 1
ATOM 634 C C . VAL A 1 80 ? 5.271 5.072 -10.974 1.00 39.81 80 VAL A C 1
ATOM 636 O O . VAL A 1 80 ? 5.748 4.665 -9.916 1.00 39.81 80 VAL A O 1
ATOM 639 N N . LEU A 1 81 ? 5.148 4.270 -12.045 1.00 45.06 81 LEU A N 1
ATOM 640 C CA . LEU A 1 81 ? 5.510 2.839 -11.985 1.00 45.06 81 LEU A CA 1
ATOM 641 C C . LEU A 1 81 ? 6.139 2.217 -13.239 1.00 45.06 81 LEU A C 1
ATOM 643 O O . LEU A 1 81 ? 6.659 1.112 -13.120 1.00 45.06 81 LEU A O 1
ATOM 647 N N . ARG A 1 82 ? 6.116 2.884 -14.407 1.00 51.53 82 ARG A N 1
ATOM 648 C CA . ARG A 1 82 ? 6.613 2.360 -15.705 1.00 51.53 82 ARG A CA 1
ATOM 649 C C . ARG A 1 82 ? 6.425 0.839 -15.864 1.00 51.53 82 ARG A C 1
ATOM 651 O O . ARG A 1 82 ? 7.365 0.111 -16.176 1.00 51.53 82 ARG A O 1
ATOM 658 N N . ILE A 1 83 ? 5.205 0.361 -15.614 1.00 49.16 83 ILE A N 1
ATOM 659 C CA . ILE A 1 83 ? 4.833 -1.026 -15.903 1.00 49.16 83 ILE A CA 1
ATOM 660 C C . ILE A 1 83 ? 4.768 -1.149 -17.431 1.00 49.16 83 ILE A C 1
ATOM 662 O O . ILE A 1 83 ? 4.184 -0.274 -18.072 1.00 49.16 83 ILE A O 1
ATOM 666 N N . PRO A 1 84 ? 5.365 -2.186 -18.035 1.00 49.66 84 PRO A N 1
ATOM 667 C CA . PRO A 1 84 ? 5.298 -2.363 -19.478 1.00 49.66 84 PRO A CA 1
ATOM 668 C C . PRO A 1 84 ? 3.836 -2.547 -19.964 1.00 49.66 84 PRO A C 1
ATOM 670 O O . PRO A 1 84 ? 3.068 -3.221 -19.271 1.00 49.66 84 PRO A O 1
ATOM 673 N N . PRO A 1 85 ? 3.449 -1.964 -21.118 1.00 50.34 85 PRO A N 1
ATOM 674 C CA . PRO A 1 85 ? 2.128 -2.104 -21.754 1.00 50.34 85 PRO A CA 1
ATOM 675 C C . PRO A 1 85 ? 1.582 -3.539 -21.882 1.00 50.34 85 PRO A C 1
ATOM 677 O O . PRO A 1 85 ? 2.327 -4.517 -21.817 1.00 50.34 85 PRO A O 1
ATOM 680 N N . LYS A 1 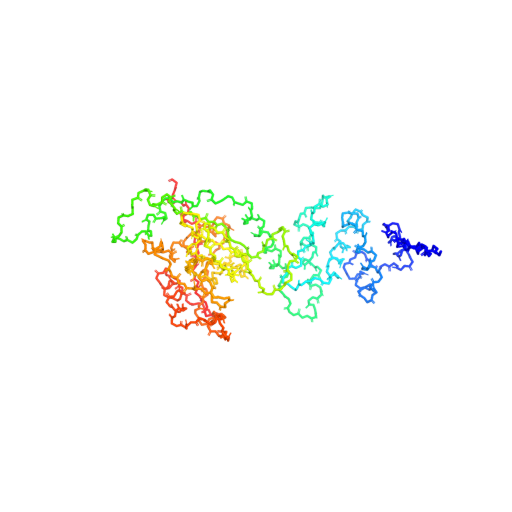86 ? 0.262 -3.696 -22.055 1.00 49.12 86 LYS A N 1
ATOM 681 C CA . LYS A 1 86 ? -0.398 -5.020 -22.035 1.00 49.12 86 LYS A CA 1
ATOM 682 C C . LYS A 1 86 ? 0.100 -5.986 -23.107 1.00 49.12 86 LYS A C 1
ATOM 684 O O . LYS A 1 86 ? 0.387 -7.139 -22.814 1.00 49.12 86 LYS A O 1
ATOM 689 N N . ASP A 1 87 ? 0.225 -5.497 -24.323 1.00 49.53 87 ASP A N 1
ATOM 690 C CA . ASP A 1 87 ? 0.795 -6.186 -25.481 1.00 49.53 87 ASP A CA 1
ATOM 691 C C . ASP A 1 87 ? 2.242 -6.660 -25.244 1.00 49.53 87 ASP A C 1
ATOM 693 O O . ASP A 1 87 ? 2.652 -7.725 -25.716 1.00 49.53 87 ASP A O 1
ATOM 697 N N . ILE A 1 88 ? 2.998 -5.917 -24.434 1.00 50.66 88 ILE A N 1
ATOM 698 C CA . ILE A 1 88 ? 4.331 -6.304 -23.969 1.00 50.66 88 ILE A CA 1
ATOM 699 C C . ILE A 1 88 ? 4.265 -7.421 -22.915 1.00 50.66 88 ILE A C 1
ATOM 701 O O . ILE A 1 88 ? 5.122 -8.304 -22.915 1.00 50.66 88 ILE A O 1
ATOM 705 N N . ARG A 1 89 ? 3.270 -7.394 -22.021 1.00 52.88 89 ARG A N 1
ATOM 706 C CA . ARG A 1 89 ? 3.054 -8.428 -20.988 1.00 52.88 89 ARG A CA 1
ATOM 707 C C . ARG A 1 89 ? 2.571 -9.753 -21.584 1.00 52.88 89 ARG A C 1
ATOM 709 O O . ARG A 1 89 ? 2.989 -10.813 -21.130 1.00 52.88 89 ARG A O 1
ATOM 716 N N . ASP A 1 90 ? 1.717 -9.688 -22.602 1.00 50.47 90 ASP A N 1
ATOM 717 C CA . ASP A 1 90 ? 0.989 -10.846 -23.136 1.00 50.47 90 ASP A CA 1
ATOM 718 C C . ASP A 1 90 ? 1.796 -11.638 -24.185 1.00 50.47 90 ASP A C 1
ATOM 720 O O . ASP A 1 90 ? 1.424 -12.746 -24.578 1.00 50.47 90 ASP A O 1
ATOM 724 N N . SER A 1 91 ? 2.939 -11.109 -24.625 1.00 47.34 91 SER A N 1
ATOM 725 C CA . SER A 1 91 ? 3.812 -11.760 -25.592 1.00 47.34 91 SER A CA 1
ATOM 726 C C . SER A 1 91 ? 5.003 -12.460 -24.889 1.00 47.34 91 SER A C 1
ATOM 728 O O . SER A 1 91 ? 5.953 -11.857 -24.424 1.00 47.34 91 SER A O 1
ATOM 730 N N . GLY A 1 92 ? 4.994 -13.795 -24.805 1.00 46.12 92 GLY A N 1
ATOM 731 C CA . GLY A 1 92 ? 6.121 -14.585 -25.329 1.00 46.12 92 GLY A CA 1
ATOM 732 C C . GLY A 1 92 ? 7.331 -15.043 -24.481 1.00 46.12 92 GLY A C 1
ATOM 733 O O . GLY A 1 92 ? 8.286 -15.496 -25.122 1.00 46.12 92 GLY A O 1
ATOM 734 N N . GLY A 1 93 ? 7.321 -15.036 -23.138 1.00 49.59 93 GLY A N 1
ATOM 735 C CA . GLY A 1 93 ? 8.216 -15.917 -22.341 1.00 49.59 93 GLY A CA 1
ATOM 736 C C . GLY A 1 93 ? 9.420 -15.295 -21.614 1.00 49.59 93 GLY A C 1
ATOM 737 O O . GLY A 1 93 ? 10.376 -16.004 -21.311 1.00 49.59 93 GLY A O 1
ATOM 738 N N . LEU A 1 94 ? 9.385 -13.994 -21.326 1.00 49.50 94 LEU A N 1
ATOM 739 C CA . LEU A 1 94 ? 10.218 -13.378 -20.288 1.00 49.50 94 LEU A CA 1
ATOM 740 C C . LEU A 1 94 ? 9.478 -13.466 -18.951 1.00 49.50 94 LEU A C 1
ATOM 742 O O . LEU A 1 94 ? 8.320 -13.058 -18.872 1.00 49.50 94 LEU A O 1
ATOM 746 N N . GLU A 1 95 ? 10.127 -13.958 -17.899 1.00 55.25 95 GLU A N 1
ATOM 747 C CA . GLU A 1 95 ? 9.521 -13.937 -16.570 1.00 55.25 95 GLU A CA 1
ATOM 748 C C . GLU A 1 95 ? 9.310 -12.476 -16.121 1.00 55.25 95 GLU A C 1
ATOM 750 O O . GLU A 1 95 ? 10.221 -11.650 -16.195 1.00 55.25 95 GLU A O 1
ATOM 755 N N . MET A 1 96 ? 8.105 -12.141 -15.646 1.00 53.59 96 MET A N 1
ATOM 756 C CA . MET A 1 96 ? 7.672 -10.766 -15.325 1.00 53.59 96 MET A CA 1
ATOM 757 C C . MET A 1 96 ? 8.649 -10.025 -14.389 1.00 53.59 96 MET A C 1
ATOM 759 O O . MET A 1 96 ? 8.919 -8.831 -14.547 1.00 53.59 96 MET A O 1
ATOM 763 N N . HIS A 1 97 ? 9.257 -10.764 -13.460 1.00 53.31 97 HIS A N 1
ATOM 764 C CA . HIS A 1 97 ? 10.272 -10.247 -12.547 1.00 53.31 97 HIS A CA 1
ATOM 765 C C . HIS A 1 97 ? 11.549 -9.781 -13.265 1.00 53.31 97 HIS A C 1
ATOM 767 O O . HIS A 1 97 ? 12.160 -8.798 -12.850 1.00 53.31 97 HIS A O 1
ATOM 773 N N . GLU A 1 98 ? 11.956 -10.426 -14.363 1.00 54.72 98 GLU A N 1
ATOM 774 C CA . GLU A 1 98 ? 13.143 -10.032 -15.128 1.00 54.72 98 GLU A CA 1
ATOM 775 C C . GLU A 1 98 ? 12.923 -8.719 -15.872 1.00 54.72 98 GLU A C 1
ATOM 777 O O . GLU A 1 98 ? 13.830 -7.886 -15.924 1.00 54.72 98 GLU A O 1
ATOM 782 N N . LEU A 1 99 ? 11.716 -8.510 -16.402 1.00 58.44 99 LEU A N 1
ATOM 783 C CA . LEU A 1 99 ? 11.346 -7.303 -17.134 1.00 58.44 99 LEU A CA 1
ATOM 784 C C . LEU A 1 99 ? 11.239 -6.092 -16.199 1.00 58.44 99 LEU A C 1
ATOM 786 O O . LEU A 1 99 ? 11.801 -5.038 -16.491 1.00 58.44 99 LEU A O 1
ATOM 790 N N . VAL A 1 100 ? 10.605 -6.245 -15.035 1.00 55.75 100 VAL A N 1
ATOM 791 C CA . VAL A 1 100 ? 10.516 -5.151 -14.054 1.00 55.75 100 VAL A CA 1
ATOM 792 C C . VAL A 1 100 ? 11.864 -4.866 -13.402 1.00 55.75 100 VAL A C 1
ATOM 794 O O . VAL A 1 100 ? 12.219 -3.703 -13.211 1.00 55.75 100 VAL A O 1
ATOM 797 N N . ARG A 1 101 ? 12.696 -5.891 -13.192 1.00 57.00 101 ARG A N 1
ATOM 798 C CA . ARG A 1 101 ? 14.098 -5.702 -12.800 1.00 57.00 101 ARG A CA 1
ATOM 799 C C . ARG A 1 101 ? 14.900 -4.937 -13.839 1.00 57.00 101 ARG A C 1
ATOM 801 O O . ARG A 1 101 ? 15.677 -4.056 -13.477 1.00 57.00 101 ARG A O 1
ATOM 808 N N . ALA A 1 102 ? 14.709 -5.250 -15.114 1.00 57.62 102 ALA A N 1
ATOM 809 C CA . ALA A 1 102 ? 15.310 -4.529 -16.226 1.00 57.62 102 ALA A CA 1
ATOM 810 C C . ALA A 1 102 ? 14.921 -3.038 -16.206 1.00 57.62 102 ALA A C 1
ATOM 812 O O . ALA A 1 102 ? 15.801 -2.176 -16.260 1.00 57.62 102 ALA A O 1
ATOM 813 N N . VAL A 1 103 ? 13.631 -2.729 -16.054 1.00 59.06 103 VAL A N 1
ATOM 814 C CA . VAL A 1 103 ? 13.120 -1.349 -15.987 1.00 59.06 103 VAL A CA 1
ATOM 815 C C . VAL A 1 103 ? 13.663 -0.603 -14.768 1.00 59.06 103 VAL A C 1
ATOM 817 O O . VAL A 1 103 ? 14.190 0.500 -14.914 1.00 59.06 103 VAL A O 1
ATOM 820 N N . ALA A 1 104 ? 13.619 -1.220 -13.585 1.00 57.12 104 ALA A N 1
ATOM 821 C CA . ALA A 1 104 ? 14.123 -0.620 -12.354 1.00 57.12 104 ALA A CA 1
ATOM 822 C C . ALA A 1 104 ? 15.632 -0.307 -12.454 1.00 57.12 104 ALA A C 1
ATOM 824 O O . ALA A 1 104 ? 16.079 0.775 -12.075 1.00 57.12 104 ALA A O 1
ATOM 825 N N . LEU A 1 105 ? 16.432 -1.212 -13.037 1.00 55.78 105 LEU A N 1
ATOM 826 C CA . LEU A 1 105 ? 17.867 -0.994 -13.265 1.00 55.78 105 LEU A CA 1
ATOM 827 C C . LEU A 1 105 ? 18.155 0.142 -14.259 1.00 55.78 105 LEU A C 1
ATOM 829 O O . LEU A 1 105 ? 19.127 0.877 -14.075 1.00 55.78 105 LEU A O 1
ATOM 833 N N . ALA A 1 106 ? 17.335 0.300 -15.299 1.00 57.50 106 ALA A N 1
ATOM 834 C CA . ALA A 1 106 ? 17.451 1.419 -16.233 1.00 57.50 106 ALA A CA 1
ATOM 835 C C . ALA A 1 106 ? 17.094 2.759 -15.567 1.00 57.50 106 ALA A C 1
ATOM 837 O O . ALA A 1 106 ? 17.805 3.751 -15.752 1.00 57.50 106 ALA A O 1
ATOM 838 N N . GLN A 1 107 ? 16.071 2.771 -14.710 1.00 55.59 107 GLN A N 1
ATOM 839 C CA . GLN A 1 107 ? 15.701 3.939 -13.908 1.00 55.59 107 GLN A CA 1
ATOM 840 C C . GLN A 1 107 ? 16.805 4.346 -12.925 1.00 55.59 107 GLN A C 1
ATOM 842 O O . GLN A 1 107 ? 17.115 5.534 -12.850 1.00 55.59 107 GLN A O 1
ATOM 847 N N . ARG A 1 108 ? 17.476 3.386 -12.260 1.00 52.12 108 ARG A N 1
ATOM 848 C CA . ARG A 1 108 ? 18.646 3.633 -11.384 1.00 52.12 108 ARG A CA 1
ATOM 849 C C . ARG A 1 108 ? 19.670 4.566 -12.014 1.00 52.12 108 ARG A C 1
ATOM 851 O O . ARG A 1 108 ? 20.305 5.375 -11.346 1.00 52.12 108 ARG A O 1
ATOM 858 N N . LYS A 1 109 ? 19.876 4.381 -13.313 1.00 51.81 109 LYS A N 1
ATOM 859 C CA . LYS A 1 109 ? 20.923 5.036 -14.082 1.00 51.81 109 LYS A CA 1
ATOM 860 C C . LYS A 1 109 ? 20.474 6.380 -14.642 1.00 51.81 109 LYS A C 1
ATOM 862 O O . LYS A 1 109 ? 21.259 7.325 -14.640 1.00 51.81 109 LYS A O 1
ATOM 867 N N . ALA A 1 110 ? 19.209 6.479 -15.053 1.00 51.34 110 ALA A N 1
ATOM 868 C CA . ALA A 1 110 ? 18.590 7.742 -15.451 1.00 51.34 110 ALA A CA 1
ATOM 869 C C . ALA A 1 110 ? 18.417 8.708 -14.259 1.00 51.34 110 ALA A C 1
ATOM 871 O O . ALA A 1 110 ? 18.524 9.920 -14.426 1.00 51.34 110 ALA A O 1
ATOM 872 N N . ALA A 1 111 ? 18.232 8.182 -13.041 1.00 48.75 111 ALA A N 1
ATOM 873 C CA . ALA A 1 111 ? 18.053 8.947 -11.803 1.00 48.75 111 ALA A CA 1
ATOM 874 C C . ALA A 1 111 ? 19.298 9.728 -11.325 1.00 48.75 111 ALA A C 1
ATOM 876 O O . ALA A 1 111 ? 19.197 10.494 -10.369 1.00 48.75 111 ALA A O 1
ATOM 877 N N . ASN A 1 112 ? 20.427 9.675 -12.047 1.00 46.31 112 ASN A N 1
ATOM 878 C CA . ASN A 1 112 ? 21.453 10.726 -11.950 1.00 46.31 112 ASN A CA 1
ATOM 879 C C . ASN A 1 112 ? 20.936 12.114 -12.395 1.00 46.31 112 ASN A C 1
ATOM 881 O O . ASN A 1 112 ? 21.674 13.090 -12.281 1.00 46.31 112 ASN A O 1
ATOM 885 N N . TYR A 1 113 ? 19.691 12.216 -12.881 1.00 41.88 113 TYR A N 1
ATOM 886 C CA . TYR A 1 113 ? 19.079 13.475 -13.299 1.00 41.88 113 TYR A CA 1
ATOM 887 C C . TYR A 1 113 ? 17.843 13.946 -12.527 1.00 41.88 113 TYR A C 1
ATOM 889 O O . TYR A 1 113 ? 17.377 15.025 -12.861 1.00 41.88 113 TYR A O 1
ATOM 897 N N . ASN A 1 114 ? 17.328 13.223 -11.523 1.00 39.56 114 ASN A N 1
ATOM 898 C CA . ASN A 1 114 ? 16.426 13.729 -10.467 1.00 39.56 114 ASN A CA 1
ATOM 899 C C . ASN A 1 114 ? 15.944 12.556 -9.595 1.00 39.56 114 ASN A C 1
ATOM 901 O O . ASN A 1 114 ? 15.772 11.443 -10.086 1.00 39.56 114 ASN A O 1
ATOM 905 N N . ALA A 1 115 ? 15.743 12.822 -8.304 1.00 42.12 115 ALA A N 1
ATOM 906 C CA . ALA A 1 115 ? 15.440 11.870 -7.233 1.00 42.12 115 ALA A CA 1
ATOM 907 C C . ALA A 1 115 ? 14.155 11.035 -7.452 1.00 42.12 115 ALA A C 1
ATOM 909 O O . ALA A 1 115 ? 13.103 11.331 -6.888 1.00 42.12 115 ALA A O 1
ATOM 910 N N . GLY A 1 116 ? 14.242 9.981 -8.265 1.00 45.62 116 GLY A N 1
ATOM 911 C CA . GLY A 1 116 ? 13.239 8.918 -8.337 1.00 45.62 116 GLY A CA 1
ATOM 912 C C . GLY A 1 116 ? 13.353 7.933 -7.162 1.00 45.62 116 GLY A C 1
ATOM 913 O O . GLY A 1 116 ? 14.388 7.904 -6.490 1.00 45.62 116 GLY A O 1
ATOM 914 N N . PRO A 1 117 ? 12.308 7.125 -6.894 1.00 49.91 117 PRO A N 1
ATOM 915 C CA . PRO A 1 117 ? 12.352 6.092 -5.860 1.00 49.91 117 PRO A CA 1
ATOM 916 C C . PRO A 1 117 ? 13.505 5.108 -6.106 1.00 49.91 117 PRO A C 1
ATOM 918 O O . PRO A 1 117 ? 13.847 4.811 -7.253 1.00 49.91 117 PRO A O 1
ATOM 921 N N . ASP A 1 118 ? 14.101 4.607 -5.022 1.00 58.16 118 ASP A N 1
ATOM 922 C CA . ASP A 1 118 ? 15.217 3.660 -5.072 1.00 58.16 118 ASP A CA 1
ATOM 923 C C . ASP A 1 118 ? 14.862 2.448 -5.958 1.00 58.16 118 ASP A C 1
ATOM 925 O O . ASP A 1 118 ? 13.768 1.891 -5.901 1.00 58.16 118 ASP A O 1
ATOM 929 N N . THR A 1 119 ? 15.793 2.019 -6.800 1.00 53.78 119 THR A N 1
ATOM 930 C CA . THR A 1 119 ? 15.648 0.828 -7.648 1.00 53.78 119 THR A CA 1
ATOM 931 C C . THR A 1 119 ? 15.314 -0.419 -6.838 1.00 53.78 119 THR A C 1
ATOM 933 O O . THR A 1 119 ? 14.537 -1.260 -7.290 1.00 53.78 119 THR A O 1
ATOM 936 N N . GLU A 1 120 ? 15.870 -0.525 -5.632 1.00 56.72 120 GLU A N 1
ATOM 937 C CA . GLU A 1 120 ? 15.550 -1.607 -4.701 1.00 56.72 120 GLU A CA 1
ATOM 938 C C . GLU A 1 120 ? 14.099 -1.527 -4.214 1.00 56.72 120 GLU A C 1
ATOM 940 O O . GLU A 1 120 ? 13.431 -2.553 -4.095 1.00 56.72 120 GLU A O 1
ATOM 945 N N . TYR A 1 121 ? 13.570 -0.315 -4.029 1.00 63.06 121 TYR A N 1
ATOM 946 C CA . TYR A 1 121 ? 12.172 -0.085 -3.673 1.00 63.06 121 TYR A CA 1
ATOM 947 C C . TYR A 1 121 ? 11.212 -0.484 -4.800 1.00 63.06 121 TYR A C 1
ATOM 949 O O . TYR A 1 121 ? 10.181 -1.098 -4.543 1.00 63.06 121 TYR A O 1
ATOM 957 N N . MET A 1 122 ? 11.553 -0.180 -6.054 1.00 61.50 122 MET A N 1
ATOM 958 C CA . MET A 1 122 ? 10.726 -0.546 -7.213 1.00 61.50 122 MET A CA 1
ATOM 959 C C . MET A 1 122 ? 10.666 -2.062 -7.427 1.00 61.50 122 MET A C 1
ATOM 961 O O . MET A 1 122 ? 9.598 -2.607 -7.704 1.00 61.50 122 MET A O 1
ATOM 965 N N . LEU A 1 123 ? 11.801 -2.743 -7.250 1.00 63.47 123 LEU A N 1
ATOM 966 C CA . LEU A 1 123 ? 11.883 -4.203 -7.283 1.00 63.47 123 LEU A CA 1
ATOM 967 C C . LEU A 1 123 ? 11.062 -4.847 -6.171 1.00 63.47 123 LEU A C 1
ATOM 969 O O . LEU A 1 123 ? 10.222 -5.702 -6.438 1.00 63.47 123 LEU A O 1
ATOM 973 N N . LEU A 1 124 ? 11.253 -4.374 -4.940 1.00 67.94 124 LEU A N 1
ATOM 974 C CA . LEU A 1 124 ? 10.458 -4.796 -3.797 1.00 67.94 124 LEU A CA 1
ATOM 975 C C . LEU A 1 124 ? 8.963 -4.619 -4.069 1.00 67.94 124 LEU A C 1
ATOM 977 O O . LEU A 1 124 ? 8.175 -5.522 -3.812 1.00 67.94 124 LEU A O 1
ATOM 981 N N . LEU A 1 125 ? 8.564 -3.450 -4.568 1.00 65.88 125 LEU A N 1
ATOM 982 C CA . LEU A 1 125 ? 7.164 -3.141 -4.806 1.00 65.88 125 LEU A CA 1
ATOM 983 C C . LEU A 1 125 ? 6.546 -4.102 -5.822 1.00 65.88 125 LEU A C 1
ATOM 985 O O . LEU A 1 125 ? 5.432 -4.568 -5.606 1.00 65.88 125 LEU A O 1
ATOM 989 N N . HIS A 1 126 ? 7.267 -4.420 -6.892 1.00 66.06 126 HIS A N 1
ATOM 990 C CA . HIS A 1 126 ? 6.831 -5.393 -7.883 1.00 66.06 126 HIS A CA 1
ATOM 991 C C . HIS A 1 126 ? 6.651 -6.794 -7.297 1.00 66.06 126 HIS A C 1
ATOM 993 O O . HIS A 1 126 ? 5.601 -7.406 -7.487 1.00 66.06 126 HIS A O 1
ATOM 999 N N . ASP A 1 127 ? 7.640 -7.283 -6.551 1.00 68.12 127 ASP A N 1
ATOM 1000 C CA . ASP A 1 127 ? 7.562 -8.607 -5.935 1.00 68.12 127 ASP A CA 1
ATOM 1001 C C . ASP A 1 127 ? 6.373 -8.666 -4.966 1.00 68.12 127 ASP A C 1
ATOM 1003 O O . ASP A 1 127 ? 5.554 -9.585 -5.024 1.00 68.12 127 ASP A O 1
ATOM 1007 N N . LYS A 1 128 ? 6.173 -7.602 -4.176 1.00 73.00 128 LYS A N 1
ATOM 1008 C CA . LYS A 1 128 ? 5.017 -7.465 -3.284 1.00 73.00 128 LYS A CA 1
ATOM 1009 C C . LYS A 1 128 ? 3.689 -7.338 -4.033 1.00 73.00 128 LYS A C 1
ATOM 1011 O O . LYS A 1 128 ? 2.672 -7.793 -3.516 1.00 73.00 128 LYS A O 1
ATOM 1016 N N . MET A 1 129 ? 3.661 -6.765 -5.239 1.00 68.00 129 MET A N 1
ATOM 1017 C CA . MET A 1 129 ? 2.462 -6.756 -6.085 1.00 68.00 129 MET A CA 1
ATOM 1018 C C . MET A 1 129 ? 2.086 -8.159 -6.550 1.00 68.00 129 MET A C 1
ATOM 1020 O O . MET A 1 129 ? 0.913 -8.522 -6.469 1.00 68.00 129 MET A O 1
ATOM 1024 N N . LEU A 1 130 ? 3.059 -8.940 -7.026 1.00 64.62 130 LEU A N 1
ATOM 1025 C CA . LEU A 1 130 ? 2.821 -10.317 -7.455 1.00 64.62 130 LEU A CA 1
ATOM 1026 C C . LEU A 1 130 ? 2.376 -11.190 -6.279 1.00 64.62 130 LEU A C 1
ATOM 1028 O O . LEU A 1 130 ? 1.398 -11.925 -6.408 1.00 64.62 130 LEU A O 1
ATOM 1032 N N . GLU A 1 131 ? 3.018 -11.046 -5.117 1.00 69.31 131 GLU A N 1
ATOM 1033 C CA . GLU A 1 131 ? 2.593 -11.695 -3.873 1.00 69.31 131 GLU A CA 1
ATOM 1034 C C . GLU A 1 131 ? 1.155 -11.288 -3.504 1.00 69.31 131 GLU A C 1
ATOM 1036 O O . GLU A 1 131 ? 0.291 -12.140 -3.285 1.00 69.31 131 GLU A O 1
ATOM 1041 N N . PHE A 1 132 ? 0.843 -9.988 -3.497 1.00 72.75 132 PHE A N 1
ATOM 1042 C CA . PHE A 1 132 ? -0.497 -9.494 -3.171 1.00 72.75 132 PHE A CA 1
ATOM 1043 C C . PHE A 1 132 ? -1.565 -9.995 -4.157 1.00 72.75 132 PHE A C 1
ATOM 1045 O O . PHE A 1 132 ? -2.682 -10.322 -3.746 1.00 72.75 132 PHE A O 1
ATOM 1052 N N . ALA A 1 133 ? -1.240 -10.102 -5.448 1.00 66.06 133 ALA A N 1
ATOM 1053 C CA . ALA A 1 133 ? -2.133 -10.640 -6.471 1.00 66.06 133 ALA A CA 1
ATOM 1054 C C . ALA A 1 133 ? -2.351 -12.155 -6.302 1.00 66.06 133 ALA A C 1
ATOM 1056 O O . ALA A 1 133 ? -3.502 -12.597 -6.266 1.00 66.06 133 ALA A O 1
ATOM 1057 N N . GLY A 1 134 ? -1.267 -12.918 -6.131 1.00 59.97 134 GLY A N 1
ATOM 1058 C CA . GLY A 1 134 ? -1.258 -14.383 -6.111 1.00 59.97 134 GLY A CA 1
ATOM 1059 C C . GLY A 1 134 ? -1.682 -15.032 -4.791 1.00 59.97 134 GLY A C 1
ATOM 1060 O O . GLY A 1 134 ? -2.102 -16.187 -4.796 1.00 59.97 134 GLY A O 1
ATOM 1061 N N . HIS A 1 135 ? -1.621 -14.326 -3.659 1.00 59.53 135 HIS A N 1
ATOM 1062 C CA . HIS A 1 135 ? -2.068 -14.890 -2.385 1.00 59.53 135 HIS A CA 1
ATOM 1063 C C . HIS A 1 135 ? -3.591 -14.854 -2.242 1.00 59.53 135 HIS A C 1
ATOM 1065 O O . HIS A 1 135 ? -4.229 -13.795 -2.320 1.00 59.53 135 HIS A O 1
ATOM 1071 N N . GLU A 1 136 ? -4.178 -16.018 -1.967 1.00 58.69 136 GLU A N 1
ATOM 1072 C CA . GLU A 1 136 ? -5.550 -16.102 -1.486 1.00 58.69 136 GLU A CA 1
ATOM 1073 C C . GLU A 1 136 ? -5.670 -15.403 -0.124 1.00 58.69 136 GLU A C 1
ATOM 1075 O O . GLU A 1 136 ? -4.797 -15.509 0.740 1.00 58.69 136 GLU A O 1
ATOM 1080 N N . LEU A 1 137 ? -6.789 -14.708 0.094 1.00 62.28 137 LEU A N 1
ATOM 1081 C CA . LEU A 1 137 ? -7.166 -14.229 1.431 1.00 62.28 137 LEU A CA 1
ATOM 1082 C C . LEU A 1 137 ? -7.530 -15.394 2.374 1.00 62.28 137 LEU A C 1
ATOM 1084 O O . LEU A 1 137 ? -7.682 -15.196 3.584 1.00 62.28 137 LEU A O 1
ATOM 1088 N N . ALA A 1 138 ? -7.629 -16.611 1.826 1.00 50.25 138 ALA A N 1
ATOM 1089 C CA . ALA A 1 138 ? -7.917 -17.839 2.540 1.00 50.25 138 ALA A CA 1
ATOM 1090 C C . ALA A 1 138 ? -6.965 -18.023 3.738 1.00 50.25 138 ALA A C 1
ATOM 1092 O O . ALA A 1 138 ? -5.739 -17.910 3.651 1.00 50.25 138 ALA A O 1
ATOM 1093 N N . GLY A 1 139 ? -7.551 -18.256 4.913 1.00 50.78 139 GLY A N 1
ATOM 1094 C CA . GLY A 1 139 ? -6.815 -18.423 6.169 1.00 50.78 139 GLY A CA 1
ATOM 1095 C C . GLY A 1 139 ? -6.389 -17.124 6.868 1.00 50.78 139 GLY A C 1
ATOM 1096 O O . GLY A 1 139 ? -5.598 -17.188 7.811 1.00 50.78 139 GLY A O 1
ATOM 1097 N N . LEU A 1 140 ? -6.840 -15.944 6.421 1.00 55.62 140 LEU A N 1
ATOM 1098 C CA . LEU A 1 140 ? -6.871 -14.704 7.229 1.00 55.62 140 LEU A CA 1
ATOM 1099 C C . LEU A 1 140 ? -8.285 -14.331 7.688 1.00 55.62 140 LEU A C 1
ATOM 1101 O O . LEU A 1 140 ? -8.434 -13.528 8.610 1.00 55.62 140 LEU A O 1
ATOM 1105 N N . GLU A 1 141 ? -9.305 -14.955 7.096 1.00 58.47 141 GLU A N 1
ATOM 1106 C CA . GLU A 1 141 ? -10.706 -14.946 7.527 1.00 58.47 141 GLU A CA 1
ATOM 1107 C C . GLU A 1 141 ? -10.854 -15.718 8.841 1.00 58.47 141 GLU A C 1
ATOM 1109 O O . GLU A 1 141 ? -11.495 -16.758 8.951 1.00 58.47 141 GLU A O 1
ATOM 1114 N N . ASN A 1 142 ? -10.156 -15.253 9.867 1.00 55.53 142 ASN A N 1
ATOM 1115 C CA . ASN A 1 142 ? -10.217 -15.861 11.168 1.00 55.53 142 ASN A CA 1
ATOM 1116 C C . ASN A 1 142 ? -11.534 -15.385 11.771 1.00 55.53 142 ASN A C 1
ATOM 1118 O O . ASN A 1 142 ? -11.671 -14.214 12.134 1.00 55.53 142 ASN A O 1
ATOM 1122 N N . ASP A 1 143 ? -12.511 -16.279 11.892 1.00 61.41 143 ASP A N 1
ATOM 1123 C CA . ASP A 1 143 ? -13.754 -16.019 12.618 1.00 61.41 143 ASP A CA 1
ATOM 1124 C C . ASP A 1 143 ? -13.504 -15.361 13.990 1.00 61.41 143 ASP A C 1
ATOM 1126 O O . ASP A 1 143 ? -14.332 -14.575 14.468 1.00 61.41 143 ASP A O 1
ATOM 1130 N N . ASN A 1 144 ? -12.328 -15.643 14.562 1.00 67.25 144 ASN A N 1
ATOM 1131 C CA . ASN A 1 144 ? -11.768 -15.080 15.783 1.00 67.25 144 ASN A CA 1
ATOM 1132 C C . ASN A 1 144 ? -11.431 -13.578 15.697 1.00 67.25 144 ASN A C 1
ATOM 1134 O O . ASN A 1 144 ? -11.662 -12.859 16.667 1.00 67.25 144 ASN A O 1
ATOM 1138 N N . LEU A 1 145 ? -10.922 -13.076 14.564 1.00 73.31 145 LEU A N 1
ATOM 1139 C CA . LEU A 1 145 ? -10.645 -11.643 14.370 1.00 73.31 145 LEU A CA 1
ATOM 1140 C C . LEU A 1 145 ? -11.947 -10.847 14.345 1.00 73.31 145 LEU A C 1
ATOM 1142 O O . LEU A 1 145 ? -12.071 -9.859 15.061 1.00 73.31 145 LEU A O 1
ATOM 1146 N N . PHE A 1 146 ? -12.950 -11.311 13.596 1.00 76.50 146 PHE A N 1
ATOM 1147 C CA . PHE A 1 146 ? -14.268 -10.678 13.625 1.00 76.50 146 PHE A CA 1
ATOM 1148 C C . PHE A 1 146 ? -14.851 -10.681 15.040 1.00 76.50 146 PHE A C 1
ATOM 1150 O O . PHE A 1 146 ? -15.254 -9.629 15.523 1.00 76.50 146 PHE A O 1
ATOM 1157 N N . ALA A 1 147 ? -14.835 -11.824 15.737 1.00 78.00 147 ALA A N 1
ATOM 1158 C CA . ALA A 1 147 ? -15.365 -11.933 17.098 1.00 78.00 147 ALA A CA 1
ATOM 1159 C C . ALA A 1 147 ? -14.665 -10.995 18.098 1.00 78.00 147 ALA A C 1
ATOM 1161 O O . ALA A 1 147 ? -15.333 -10.411 18.947 1.00 78.00 147 ALA A O 1
ATOM 1162 N N . LYS A 1 148 ? -13.344 -10.804 17.967 1.00 83.94 148 LYS A N 1
ATOM 1163 C CA . LYS A 1 148 ? -12.551 -9.876 18.791 1.00 83.94 148 LYS A CA 1
ATOM 1164 C C . LYS A 1 148 ? -13.017 -8.421 18.666 1.00 83.94 148 LYS A C 1
ATOM 1166 O O . LYS A 1 148 ? -12.907 -7.676 19.636 1.00 83.94 148 LYS A O 1
ATOM 1171 N N . TYR A 1 149 ? -13.506 -8.024 17.491 1.00 88.00 149 TYR A N 1
ATOM 1172 C CA . TYR A 1 149 ? -13.831 -6.631 17.168 1.00 88.00 149 TYR A CA 1
ATOM 1173 C C . TYR A 1 149 ? -15.328 -6.331 17.069 1.00 88.00 149 TYR A C 1
ATOM 1175 O O . TYR A 1 149 ? -15.700 -5.187 16.807 1.00 88.00 149 TYR A O 1
ATOM 1183 N N . VAL A 1 150 ? -16.206 -7.307 17.316 1.00 85.44 150 VAL A N 1
ATOM 1184 C CA . VAL A 1 150 ? -17.620 -7.006 17.578 1.00 85.44 150 VAL A CA 1
ATOM 1185 C C . VAL A 1 150 ? -17.700 -6.202 18.871 1.00 85.44 150 VAL A C 1
ATOM 1187 O O . VAL A 1 150 ? -17.193 -6.631 19.908 1.00 85.44 150 VAL A O 1
ATOM 1190 N N . LYS A 1 151 ? -18.331 -5.025 18.819 1.00 80.81 151 LYS A N 1
ATOM 1191 C CA . LYS A 1 151 ? -18.454 -4.191 20.018 1.00 80.81 151 LYS A CA 1
ATOM 1192 C C . LYS A 1 151 ? -19.298 -4.915 21.079 1.00 80.81 151 LYS A C 1
ATOM 1194 O O . LYS A 1 151 ? -20.312 -5.510 20.707 1.00 80.81 151 LYS A O 1
ATOM 1199 N N . PRO A 1 152 ? -18.934 -4.864 22.374 1.00 72.44 152 PRO A N 1
ATOM 1200 C CA . PRO A 1 152 ? -19.592 -5.641 23.432 1.00 72.44 152 PRO A CA 1
ATOM 1201 C C . PRO A 1 152 ? -21.111 -5.447 23.529 1.00 72.44 152 PRO A C 1
ATOM 1203 O O . PRO A 1 152 ? -21.842 -6.375 23.871 1.00 72.44 152 PRO A O 1
ATOM 1206 N N . GLU A 1 153 ? -21.598 -4.248 23.211 1.00 73.38 153 GLU A N 1
ATOM 1207 C CA . GLU A 1 153 ? -23.017 -3.892 23.187 1.00 73.38 153 GLU A CA 1
ATOM 1208 C C . GLU A 1 153 ? -23.804 -4.555 22.042 1.00 73.38 153 GLU A C 1
ATOM 1210 O O . GLU A 1 153 ? -25.035 -4.607 22.080 1.00 73.38 153 GLU A O 1
ATOM 1215 N N . ASN A 1 154 ? -23.117 -5.115 21.044 1.00 70.00 154 ASN A N 1
ATOM 1216 C CA . ASN A 1 154 ? -23.722 -5.738 19.877 1.00 70.00 154 ASN A CA 1
ATOM 1217 C C . ASN A 1 154 ? -23.647 -7.264 19.971 1.00 70.00 154 ASN A C 1
ATOM 1219 O O . ASN A 1 154 ? -22.606 -7.881 19.765 1.00 70.00 154 ASN A O 1
ATOM 1223 N N . LYS A 1 155 ? -24.795 -7.918 20.179 1.00 64.94 155 LYS A N 1
ATOM 1224 C CA . LYS A 1 155 ? -24.925 -9.362 19.927 1.00 64.94 155 LYS A CA 1
ATOM 1225 C C . LYS A 1 155 ? -25.050 -9.597 18.421 1.00 64.94 155 LYS A C 1
ATOM 1227 O O . LYS A 1 155 ? -26.157 -9.746 17.901 1.00 64.94 155 LYS A O 1
ATOM 1232 N N . MET A 1 156 ? -23.926 -9.590 17.706 1.00 71.25 156 MET A N 1
ATOM 1233 C CA . MET A 1 156 ? -23.931 -9.880 16.273 1.00 71.25 156 MET A CA 1
ATOM 1234 C C . MET A 1 156 ? -24.314 -11.347 16.048 1.00 71.25 156 MET A C 1
ATOM 1236 O O . MET A 1 156 ? -23.608 -12.262 16.462 1.00 71.25 156 MET A O 1
ATOM 1240 N N . ARG A 1 157 ? -25.463 -11.581 15.406 1.00 72.12 157 ARG A N 1
ATOM 1241 C CA . ARG A 1 157 ? -25.901 -12.933 15.030 1.00 72.12 157 ARG A CA 1
ATOM 1242 C C . ARG A 1 157 ? -24.988 -13.480 13.928 1.00 72.12 157 ARG A C 1
ATOM 1244 O O . ARG A 1 157 ? -24.566 -12.717 13.061 1.00 72.12 157 ARG A O 1
ATOM 1251 N N . ASN A 1 158 ? -24.787 -14.799 13.882 1.00 70.50 158 ASN A N 1
ATOM 1252 C CA . ASN A 1 158 ? -24.000 -15.459 12.826 1.00 70.50 158 ASN A CA 1
ATOM 1253 C C . ASN A 1 158 ? -24.479 -15.087 11.411 1.00 70.50 158 ASN A C 1
ATOM 1255 O O . ASN A 1 158 ? -23.661 -14.847 10.531 1.00 70.50 158 ASN A O 1
ATOM 1259 N N . ALA A 1 159 ? -25.795 -14.946 11.213 1.00 70.25 159 ALA A N 1
ATOM 1260 C CA . ALA A 1 159 ? -26.371 -14.509 9.940 1.00 70.25 159 ALA A CA 1
ATOM 1261 C C . ALA A 1 159 ? -25.957 -13.079 9.537 1.00 70.25 159 ALA A C 1
ATOM 1263 O O . ALA A 1 159 ? -25.802 -12.799 8.357 1.00 70.25 159 ALA A O 1
ATOM 1264 N N . THR A 1 160 ? -25.757 -12.171 10.499 1.00 75.94 160 THR A N 1
ATOM 1265 C CA . THR A 1 160 ? -25.238 -10.821 10.226 1.00 75.94 160 THR A CA 1
ATOM 1266 C C . THR A 1 160 ? -23.742 -10.863 9.940 1.00 75.94 160 THR A C 1
ATOM 1268 O O . THR A 1 160 ? -23.279 -10.179 9.037 1.00 75.94 160 THR A O 1
ATOM 1271 N N . LYS A 1 161 ? -22.992 -11.693 10.672 1.00 78.12 161 LYS A N 1
ATOM 1272 C CA . LYS A 1 161 ? -21.552 -11.877 10.460 1.00 78.12 161 LYS A CA 1
ATOM 1273 C C . LYS A 1 161 ? -21.242 -12.391 9.049 1.00 78.12 161 LYS A C 1
ATOM 1275 O O . LYS A 1 161 ? -20.353 -11.854 8.405 1.00 78.12 161 LYS A O 1
ATOM 1280 N N . ALA A 1 162 ? -22.023 -13.351 8.549 1.00 80.69 162 ALA A N 1
ATOM 1281 C CA . ALA A 1 162 ? -21.864 -13.935 7.212 1.00 80.69 162 ALA A CA 1
ATOM 1282 C C . ALA A 1 162 ? -22.025 -12.930 6.052 1.00 80.69 162 ALA A C 1
ATOM 1284 O O . ALA A 1 162 ? -21.677 -13.239 4.916 1.00 80.69 162 ALA A O 1
ATOM 1285 N N . ARG A 1 163 ? -22.557 -11.733 6.327 1.00 84.12 163 ARG A N 1
ATOM 1286 C CA . ARG A 1 163 ? -22.713 -10.658 5.339 1.00 84.12 163 ARG A CA 1
ATOM 1287 C C . ARG A 1 163 ? -21.445 -9.827 5.177 1.00 84.12 163 ARG A C 1
ATOM 1289 O O . ARG A 1 163 ? -21.341 -9.104 4.190 1.00 84.12 163 ARG A O 1
ATOM 1296 N N . TYR A 1 164 ? -20.504 -9.908 6.121 1.00 85.44 164 TYR A N 1
ATOM 1297 C CA . TYR A 1 164 ? -19.225 -9.217 6.010 1.00 85.44 164 TYR A CA 1
ATOM 1298 C C . TYR A 1 164 ? -18.210 -10.039 5.226 1.00 85.44 164 TYR A C 1
ATOM 1300 O O . TYR A 1 164 ? -18.088 -11.243 5.434 1.00 85.44 164 TYR A O 1
ATOM 1308 N N . GLN A 1 165 ? -17.450 -9.369 4.363 1.00 83.31 165 GLN A N 1
ATOM 1309 C CA . GLN A 1 165 ? -16.373 -9.981 3.583 1.00 83.31 165 GLN A CA 1
ATOM 1310 C C . GLN A 1 165 ? -15.181 -9.037 3.464 1.00 83.31 165 GLN A C 1
ATOM 1312 O O . GLN A 1 165 ? -15.343 -7.815 3.494 1.00 83.31 165 GLN A O 1
ATOM 1317 N N . ILE A 1 166 ? -13.984 -9.603 3.304 1.00 84.19 166 ILE A N 1
ATOM 1318 C CA . ILE A 1 166 ? -12.775 -8.832 3.011 1.00 84.19 166 ILE A CA 1
ATOM 1319 C C . ILE A 1 166 ? -12.395 -8.999 1.552 1.00 84.19 166 ILE A C 1
ATOM 1321 O O . ILE A 1 166 ? -12.288 -10.110 1.049 1.00 84.19 166 ILE A O 1
ATOM 1325 N N . GLY A 1 167 ? -12.179 -7.871 0.881 1.00 80.69 167 GLY A N 1
ATOM 1326 C CA . GLY A 1 167 ? -11.669 -7.815 -0.482 1.00 80.69 167 GLY A CA 1
ATOM 1327 C C . GLY A 1 167 ? -10.274 -7.203 -0.525 1.00 80.69 167 GLY A C 1
ATOM 1328 O O . GLY A 1 167 ? -9.939 -6.337 0.285 1.00 80.69 167 GLY A O 1
ATOM 1329 N N . LYS A 1 168 ? -9.468 -7.631 -1.499 1.00 81.56 168 LYS A N 1
ATOM 1330 C CA . LYS A 1 168 ? -8.219 -6.953 -1.863 1.00 81.56 168 LYS A CA 1
ATOM 1331 C C . LYS A 1 168 ? -8.538 -5.716 -2.697 1.00 81.56 168 LYS A C 1
ATOM 1333 O O . LYS A 1 168 ? -9.344 -5.785 -3.620 1.00 81.56 168 LYS A O 1
ATOM 1338 N N . LEU A 1 169 ? -7.872 -4.612 -2.389 1.00 77.81 169 LEU A N 1
ATOM 1339 C CA . LEU A 1 169 ? -7.898 -3.374 -3.155 1.00 77.81 169 LEU A CA 1
ATOM 1340 C C . LEU A 1 169 ? -6.474 -3.077 -3.626 1.00 77.81 169 LEU A C 1
ATOM 1342 O O . LEU A 1 169 ? -5.516 -3.254 -2.876 1.00 77.81 169 LEU A O 1
ATOM 1346 N N . SER A 1 170 ? -6.314 -2.615 -4.859 1.00 73.69 170 SER A N 1
ATOM 1347 C CA . SER A 1 170 ? -5.030 -2.101 -5.333 1.00 73.69 170 SER A CA 1
ATOM 1348 C C . SER A 1 170 ? -5.262 -0.972 -6.319 1.00 73.69 170 SER A C 1
ATOM 1350 O O . SER A 1 170 ? -6.068 -1.112 -7.235 1.00 73.69 170 SER A O 1
ATOM 1352 N N . SER A 1 171 ? -4.574 0.151 -6.124 1.00 64.81 171 SER A N 1
ATOM 1353 C CA . SER A 1 171 ? -4.556 1.246 -7.103 1.00 64.81 171 SER A CA 1
ATOM 1354 C C . SER A 1 171 ? -3.612 0.953 -8.268 1.00 64.81 171 SER A C 1
ATOM 1356 O O . SER A 1 171 ? -3.575 1.710 -9.230 1.00 64.81 171 SER A O 1
ATOM 1358 N N . ILE A 1 172 ? -2.876 -0.158 -8.200 1.00 58.16 172 ILE A N 1
ATOM 1359 C CA . ILE A 1 172 ? -2.038 -0.648 -9.279 1.00 58.16 172 ILE A CA 1
ATOM 1360 C C . ILE A 1 172 ? -2.721 -1.875 -9.855 1.00 58.16 172 ILE A C 1
ATOM 1362 O O . ILE A 1 172 ? -2.572 -2.985 -9.349 1.00 58.16 172 ILE A O 1
ATOM 1366 N N . ASN A 1 173 ? -3.499 -1.683 -10.914 1.00 50.34 173 ASN A N 1
ATOM 1367 C CA . ASN A 1 173 ? -4.025 -2.825 -11.633 1.00 50.34 173 ASN A CA 1
ATOM 1368 C C . ASN A 1 173 ? -2.936 -3.359 -12.585 1.00 50.34 173 ASN A C 1
ATOM 1370 O O . ASN A 1 173 ? -2.596 -2.660 -13.546 1.00 50.34 173 ASN A O 1
ATOM 1374 N N . PRO A 1 174 ? -2.395 -4.575 -12.369 1.00 45.28 174 PRO A N 1
ATOM 1375 C CA . PRO A 1 174 ? -1.410 -5.158 -13.272 1.00 45.28 174 PRO A CA 1
ATOM 1376 C C . PRO A 1 174 ? -1.979 -5.431 -14.668 1.00 45.28 174 PRO A C 1
ATOM 1378 O O . PRO A 1 174 ? -1.196 -5.694 -15.566 1.00 45.28 174 PRO A O 1
ATOM 1381 N N . GLU A 1 175 ? -3.296 -5.331 -14.883 1.00 38.72 175 GLU A N 1
ATOM 1382 C CA . GLU A 1 175 ? -3.932 -5.441 -16.200 1.00 38.72 175 GLU A CA 1
ATOM 1383 C C . GLU A 1 175 ? -4.185 -4.079 -16.885 1.00 38.72 175 GLU A C 1
ATOM 1385 O O . GLU A 1 175 ? -4.266 -4.043 -18.111 1.00 38.72 175 GLU A O 1
ATOM 1390 N N . TYR A 1 176 ? -4.226 -2.949 -16.160 1.00 40.16 176 TYR A N 1
ATOM 1391 C CA . TYR A 1 176 ? -4.685 -1.643 -16.691 1.00 40.16 176 TYR A CA 1
ATOM 1392 C C . TYR A 1 176 ? -3.742 -0.470 -16.370 1.00 40.16 176 TYR A C 1
ATOM 1394 O O . TYR A 1 176 ? -4.185 0.626 -16.045 1.00 40.16 176 TYR A O 1
ATOM 1402 N N . ALA A 1 177 ? -2.430 -0.665 -16.498 1.00 40.91 177 ALA A N 1
ATOM 1403 C CA . ALA A 1 177 ? -1.415 0.380 -16.301 1.00 40.91 177 ALA A CA 1
ATOM 1404 C C . ALA A 1 177 ? -1.469 1.557 -17.316 1.00 40.91 177 ALA A C 1
ATOM 1406 O O . ALA A 1 177 ? -0.528 2.341 -17.381 1.00 40.91 177 ALA A O 1
ATOM 1407 N N . GLU A 1 178 ? -2.538 1.681 -18.110 1.00 33.09 178 GLU A N 1
ATOM 1408 C CA . GLU A 1 178 ? -2.646 2.596 -19.256 1.00 33.09 178 GLU A CA 1
ATOM 1409 C C . GLU A 1 178 ? -3.567 3.807 -19.046 1.00 33.09 178 GLU A C 1
ATOM 1411 O O . GLU A 1 178 ? -3.664 4.642 -19.940 1.00 33.09 178 GLU A O 1
ATOM 1416 N N . THR A 1 179 ? -4.232 3.975 -17.902 1.00 32.38 179 THR A N 1
ATOM 1417 C CA . THR A 1 179 ? -5.016 5.203 -17.685 1.00 32.38 179 THR A CA 1
ATOM 1418 C C . THR A 1 179 ? -4.161 6.273 -17.014 1.00 32.38 179 THR A C 1
ATOM 1420 O O . THR A 1 179 ? -3.920 6.232 -15.808 1.00 32.38 179 THR A O 1
ATOM 1423 N N . ASP A 1 180 ? -3.687 7.212 -17.833 1.00 30.27 180 ASP A N 1
ATOM 1424 C CA . ASP A 1 180 ? -3.059 8.471 -17.440 1.00 30.27 180 ASP A CA 1
ATOM 1425 C C . ASP A 1 180 ? -3.851 9.217 -16.350 1.00 30.27 180 ASP A C 1
ATOM 1427 O O . ASP A 1 180 ? -5.058 9.422 -16.470 1.00 30.27 180 ASP A O 1
ATOM 1431 N N . GLY A 1 181 ? -3.140 9.704 -15.329 1.00 27.86 181 GLY A N 1
ATOM 1432 C CA . GLY A 1 181 ? -3.614 10.741 -14.407 1.00 27.86 181 GLY A CA 1
ATOM 1433 C C . GLY A 1 181 ? -3.448 10.408 -12.915 1.00 27.86 181 GLY A C 1
ATOM 1434 O O . GLY A 1 181 ? -3.451 9.243 -12.525 1.00 27.86 181 GLY A O 1
ATOM 1435 N N . PRO A 1 182 ? -3.329 11.419 -12.031 1.00 27.41 182 PRO A N 1
ATOM 1436 C CA . PRO A 1 182 ? -3.363 11.244 -10.574 1.00 27.41 182 PRO A CA 1
ATOM 1437 C C . PRO A 1 182 ? -4.747 10.830 -10.021 1.00 27.41 182 PRO A C 1
ATOM 1439 O O . PRO A 1 182 ? -4.966 10.875 -8.810 1.00 27.41 182 PRO A O 1
ATOM 1442 N N . GLU A 1 183 ? -5.681 10.393 -10.864 1.00 32.91 183 GLU A N 1
ATOM 1443 C CA . GLU A 1 183 ? -7.052 10.060 -10.479 1.00 32.91 183 GLU A CA 1
ATOM 1444 C C . GLU A 1 183 ? -7.194 8.546 -10.291 1.00 32.91 183 GLU A C 1
ATOM 1446 O O . GLU A 1 183 ? -7.553 7.771 -11.171 1.00 32.91 183 GLU A O 1
ATOM 1451 N N . LYS A 1 184 ? -6.843 8.142 -9.069 1.00 42.78 184 LYS A N 1
ATOM 1452 C CA . LYS A 1 184 ? -6.870 6.788 -8.502 1.00 42.78 184 LYS A CA 1
ATOM 1453 C C . LYS A 1 184 ? -8.295 6.251 -8.292 1.00 42.78 184 LYS A C 1
ATOM 1455 O O . LYS A 1 184 ? -8.625 5.835 -7.183 1.00 42.78 184 LYS A O 1
ATOM 1460 N N . GLU A 1 185 ? -9.172 6.306 -9.282 1.00 41.38 185 GLU A N 1
ATOM 1461 C CA . GLU A 1 185 ? -10.532 5.798 -9.106 1.00 41.38 185 GLU A CA 1
ATOM 1462 C C . GLU A 1 185 ? -10.529 4.265 -9.115 1.00 41.38 185 GLU A C 1
ATOM 1464 O O . GLU A 1 185 ? -10.350 3.626 -10.152 1.00 41.38 185 GLU A O 1
ATOM 1469 N N . TRP A 1 186 ? -10.808 3.639 -7.965 1.00 45.75 186 TRP A N 1
ATOM 1470 C CA . TRP A 1 186 ? -11.574 2.396 -8.018 1.00 45.75 186 TRP A CA 1
ATOM 1471 C C . TRP A 1 186 ? -12.947 2.804 -8.546 1.00 45.75 186 TRP A C 1
ATOM 1473 O O . TRP A 1 186 ? -13.769 3.322 -7.789 1.00 45.75 186 TRP A O 1
ATOM 1483 N N . GLY A 1 187 ? -13.094 2.695 -9.874 1.00 44.16 187 GLY A N 1
ATOM 1484 C CA . GLY A 1 187 ? -14.173 3.288 -10.658 1.00 44.16 187 GLY A CA 1
ATOM 1485 C C . GLY A 1 187 ? -15.537 3.097 -10.016 1.00 44.16 187 GLY A C 1
ATOM 1486 O O . GLY A 1 187 ? -15.782 2.059 -9.400 1.00 44.16 187 GLY A O 1
ATOM 1487 N N . ALA A 1 188 ? -16.396 4.110 -10.169 1.00 41.31 188 ALA A N 1
ATOM 1488 C CA . ALA A 1 188 ? -17.782 4.120 -9.719 1.00 41.31 188 ALA A CA 1
ATOM 1489 C C . ALA A 1 188 ? -18.418 2.731 -9.880 1.00 41.31 188 ALA A C 1
ATOM 1491 O O . ALA A 1 188 ? -18.815 2.331 -10.978 1.00 41.31 188 ALA A O 1
ATOM 1492 N N . ARG A 1 189 ? -18.486 1.965 -8.785 1.00 50.03 189 ARG A N 1
ATOM 1493 C CA . ARG A 1 189 ? -19.166 0.677 -8.819 1.00 50.03 189 ARG A CA 1
ATOM 1494 C C . ARG A 1 189 ? -20.640 0.969 -8.684 1.00 50.03 189 ARG A C 1
ATOM 1496 O O . ARG A 1 189 ? -21.113 1.329 -7.612 1.00 50.03 189 ARG A O 1
ATOM 1503 N N . TYR A 1 190 ? -21.336 0.831 -9.803 1.00 50.16 190 TYR A N 1
ATOM 1504 C CA . TYR A 1 190 ? -22.777 0.692 -9.812 1.00 50.16 190 TYR A CA 1
ATOM 1505 C C . TYR A 1 190 ? -23.092 -0.685 -9.254 1.00 50.16 190 TYR A C 1
ATOM 1507 O O . TYR A 1 190 ? -22.892 -1.695 -9.927 1.00 50.16 190 TYR A O 1
ATOM 1515 N N . GLN A 1 191 ? -23.549 -0.728 -8.011 1.00 53.06 191 GLN A N 1
ATOM 1516 C CA . GLN A 1 191 ? -24.060 -1.953 -7.421 1.00 53.06 191 GLN A CA 1
ATOM 1517 C C . GLN A 1 191 ? -25.459 -1.678 -6.900 1.00 53.06 191 GLN A C 1
ATOM 1519 O O . GLN A 1 191 ? -25.639 -0.841 -6.021 1.00 53.06 191 GLN A O 1
ATOM 1524 N N . ASP A 1 192 ? -26.451 -2.326 -7.507 1.00 54.75 192 ASP A N 1
ATOM 1525 C CA . ASP A 1 192 ? -27.864 -2.203 -7.134 1.00 54.75 192 ASP A CA 1
ATOM 1526 C C . ASP A 1 192 ? -28.374 -0.746 -7.078 1.00 54.75 192 ASP A C 1
ATOM 1528 O O . ASP A 1 192 ? -29.158 -0.368 -6.211 1.00 54.75 192 ASP A O 1
ATOM 1532 N N . GLY A 1 193 ? -27.905 0.102 -8.004 1.00 55.38 193 GLY A N 1
ATOM 1533 C CA . GLY A 1 193 ? -28.280 1.522 -8.072 1.00 55.38 193 GLY A CA 1
ATOM 1534 C C . GLY A 1 193 ? -27.528 2.438 -7.098 1.00 55.38 193 GLY A C 1
ATOM 1535 O O . GLY A 1 193 ? -27.812 3.636 -7.055 1.00 55.38 193 GLY A O 1
ATOM 153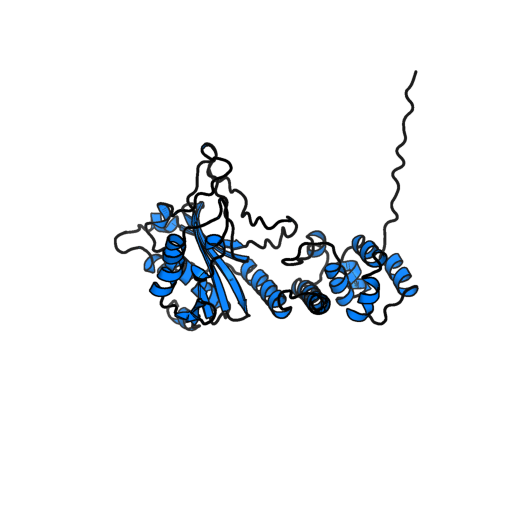6 N N . LEU A 1 194 ? -26.557 1.916 -6.344 1.00 56.81 194 LEU A N 1
ATOM 1537 C CA . LEU A 1 194 ? -25.633 2.701 -5.524 1.00 56.81 194 LEU A CA 1
ATOM 1538 C C . LEU A 1 194 ? -24.382 3.077 -6.322 1.00 56.81 194 LEU A C 1
ATOM 1540 O O . LEU A 1 194 ? -23.902 2.282 -7.125 1.00 56.81 194 LEU A O 1
ATOM 1544 N N . ILE A 1 195 ? -23.843 4.269 -6.068 1.00 61.12 195 ILE A N 1
ATOM 1545 C CA . ILE A 1 195 ? -22.535 4.728 -6.538 1.00 61.12 195 ILE A CA 1
ATOM 1546 C C . ILE A 1 195 ? -21.656 4.990 -5.319 1.00 61.12 195 ILE A C 1
ATOM 1548 O O . ILE A 1 195 ? -22.059 5.657 -4.364 1.00 61.12 195 ILE A O 1
ATOM 1552 N N . PHE A 1 196 ? -20.418 4.517 -5.385 1.00 60.81 196 PHE A N 1
ATOM 1553 C CA . PHE A 1 196 ? -19.343 4.958 -4.508 1.00 60.81 196 PHE A CA 1
ATOM 1554 C C . PHE A 1 196 ? -18.047 5.052 -5.317 1.00 60.81 196 PHE A C 1
ATOM 1556 O O . PHE A 1 196 ? -17.669 4.114 -6.016 1.00 60.81 196 PHE A O 1
ATOM 1563 N N . GLU A 1 197 ? -17.397 6.213 -5.243 1.00 58.22 197 GLU A N 1
ATOM 1564 C CA . GLU A 1 197 ? -16.048 6.443 -5.763 1.00 58.22 197 GLU A CA 1
ATOM 1565 C C . GLU A 1 197 ? -15.067 6.358 -4.608 1.00 58.22 197 GLU A C 1
ATOM 1567 O O . GLU A 1 197 ? -15.258 6.989 -3.565 1.00 58.22 197 GLU A O 1
ATOM 1572 N N . VAL A 1 198 ? -14.024 5.560 -4.796 1.00 64.62 198 VAL A N 1
ATOM 1573 C CA . VAL A 1 198 ? -13.032 5.307 -3.763 1.00 64.62 198 VAL A CA 1
ATOM 1574 C C . VAL A 1 198 ? -11.654 5.580 -4.332 1.00 64.62 198 VAL A C 1
ATOM 1576 O O . VAL A 1 198 ? -11.219 4.910 -5.268 1.00 64.62 198 VAL A O 1
ATOM 1579 N N . TYR A 1 199 ? -10.960 6.542 -3.730 1.00 72.75 199 TYR A N 1
ATOM 1580 C CA . TYR A 1 199 ? -9.536 6.753 -3.954 1.00 72.75 199 TYR A CA 1
ATOM 1581 C C . TYR A 1 199 ? -8.744 5.918 -2.958 1.00 72.75 199 TYR A C 1
ATOM 1583 O O . TYR A 1 199 ? -9.036 5.955 -1.765 1.00 72.75 199 TYR A O 1
ATOM 1591 N N . LEU A 1 200 ? -7.741 5.177 -3.431 1.00 76.25 200 LEU A N 1
ATOM 1592 C CA . LEU A 1 200 ? -6.831 4.440 -2.554 1.00 76.25 200 LEU A CA 1
ATOM 1593 C C . LEU A 1 200 ? -5.520 5.223 -2.377 1.00 76.25 200 LEU A C 1
ATOM 1595 O O . LEU A 1 200 ? -4.723 5.371 -3.308 1.00 76.25 200 LEU A O 1
ATOM 1599 N N . ASP A 1 201 ? -5.265 5.739 -1.176 1.00 80.25 201 ASP A N 1
ATOM 1600 C CA . ASP A 1 201 ? -4.075 6.558 -0.891 1.00 80.25 201 ASP A CA 1
ATOM 1601 C C . ASP A 1 201 ? -2.778 5.736 -0.906 1.00 80.25 201 ASP A C 1
ATOM 1603 O O . ASP A 1 201 ? -1.698 6.270 -1.194 1.00 80.25 201 ASP A O 1
ATOM 1607 N N . GLY A 1 202 ? -2.902 4.431 -0.650 1.00 79.94 202 GLY A N 1
ATOM 1608 C CA . GLY A 1 202 ? -1.860 3.424 -0.837 1.00 79.94 202 GLY A CA 1
ATOM 1609 C C . GLY A 1 202 ? -1.945 2.703 -2.186 1.00 79.94 202 GLY A C 1
ATOM 1610 O O . GLY A 1 202 ? -2.931 2.797 -2.920 1.00 79.94 202 GLY A O 1
ATOM 1611 N N . LYS A 1 203 ? -0.889 1.962 -2.512 1.00 77.38 203 LYS A N 1
ATOM 1612 C CA . LYS A 1 203 ? -0.806 1.059 -3.671 1.00 77.38 203 LYS A CA 1
ATOM 1613 C C . LYS A 1 203 ? -1.620 -0.216 -3.469 1.00 77.38 203 LYS A C 1
ATOM 1615 O O . LYS A 1 203 ? -2.136 -0.790 -4.430 1.00 77.38 203 LYS A O 1
ATOM 1620 N N . PHE A 1 204 ? -1.781 -0.615 -2.214 1.00 83.94 204 PHE A N 1
ATOM 1621 C CA . PHE A 1 204 ? -2.519 -1.796 -1.786 1.00 83.94 204 PHE A CA 1
ATOM 1622 C C . PHE A 1 204 ? -3.537 -1.425 -0.717 1.00 83.94 204 PHE A C 1
ATOM 1624 O O . PHE A 1 204 ? -3.473 -0.351 -0.117 1.00 83.94 204 PHE A O 1
ATOM 1631 N N . GLY A 1 205 ? -4.482 -2.317 -0.462 1.00 87.75 205 GLY A N 1
ATOM 1632 C CA . GLY A 1 205 ? -5.440 -2.136 0.608 1.00 87.75 205 GLY A CA 1
ATOM 1633 C C . GLY A 1 205 ? -6.354 -3.328 0.820 1.00 87.75 205 GLY A C 1
ATOM 1634 O O . GLY A 1 205 ? -6.446 -4.234 -0.007 1.00 87.75 205 GLY A O 1
ATOM 1635 N N . PHE A 1 206 ? -7.072 -3.296 1.933 1.00 88.38 206 PHE A N 1
ATOM 1636 C CA . PHE A 1 206 ? -8.158 -4.222 2.227 1.00 88.38 206 PHE A CA 1
ATOM 1637 C C . PHE A 1 206 ? -9.461 -3.450 2.370 1.00 88.38 206 PHE A C 1
ATOM 1639 O O . PHE A 1 206 ? -9.504 -2.425 3.049 1.00 88.38 206 PHE A O 1
ATOM 1646 N N . GLY A 1 207 ? -10.517 -3.950 1.733 1.00 87.50 207 GLY A N 1
ATOM 1647 C CA . GLY A 1 207 ? -11.870 -3.416 1.826 1.00 87.50 207 GLY A CA 1
ATOM 1648 C C . GLY A 1 207 ? -12.765 -4.319 2.667 1.00 87.50 207 GLY A C 1
ATOM 1649 O O . GLY A 1 207 ? -12.876 -5.511 2.382 1.00 87.50 207 GLY A O 1
ATOM 1650 N N . LEU A 1 208 ? -13.431 -3.752 3.670 1.00 88.00 208 LEU A N 1
ATOM 1651 C CA . LEU A 1 208 ? -14.510 -4.384 4.420 1.00 88.00 208 LEU A CA 1
ATOM 1652 C C . LEU A 1 208 ? -15.834 -4.155 3.693 1.00 88.00 208 LEU A C 1
ATOM 1654 O O . LEU A 1 208 ? -16.317 -3.026 3.594 1.00 88.00 208 LEU A O 1
ATOM 1658 N N . HIS A 1 209 ? -16.419 -5.242 3.209 1.00 84.81 209 HIS A N 1
ATOM 1659 C CA . HIS A 1 209 ? -17.693 -5.260 2.507 1.00 84.81 209 HIS A CA 1
ATOM 1660 C C . HIS A 1 209 ? -18.795 -5.757 3.437 1.00 84.81 209 HIS A C 1
ATOM 1662 O O . HIS A 1 209 ? -18.541 -6.578 4.316 1.00 84.81 209 HIS A O 1
ATOM 1668 N N . PHE A 1 210 ? -20.016 -5.278 3.221 1.00 83.69 210 PHE A N 1
ATOM 1669 C CA . PHE A 1 210 ? -21.241 -5.779 3.835 1.00 83.69 210 PHE A CA 1
ATOM 1670 C C . PHE A 1 210 ? -22.282 -5.958 2.734 1.00 83.69 210 PHE A C 1
ATOM 1672 O O . PHE A 1 210 ? -22.567 -4.998 2.021 1.00 83.69 210 PHE A O 1
ATOM 1679 N N . ASP A 1 211 ? -22.797 -7.179 2.573 1.00 80.25 211 ASP A N 1
ATOM 1680 C CA . ASP A 1 211 ? -23.612 -7.586 1.418 1.00 80.25 211 ASP A CA 1
ATOM 1681 C C . ASP A 1 211 ? -22.981 -7.175 0.089 1.00 80.25 211 ASP A C 1
ATOM 1683 O O . ASP A 1 211 ? -23.615 -6.534 -0.742 1.00 80.25 211 ASP A O 1
ATOM 1687 N N . GLN A 1 212 ? -21.700 -7.503 -0.090 1.00 76.19 212 GLN A N 1
ATOM 1688 C CA . GLN A 1 212 ? -20.923 -7.159 -1.288 1.00 76.19 212 GLN A CA 1
ATOM 1689 C C . GLN A 1 212 ? -20.676 -5.654 -1.505 1.00 76.19 212 GLN A C 1
ATOM 1691 O O . GLN A 1 212 ? -19.884 -5.302 -2.371 1.00 76.19 212 GLN A O 1
ATOM 1696 N N . ILE A 1 213 ? -21.267 -4.764 -0.705 1.00 77.44 213 ILE A N 1
ATOM 1697 C CA . ILE A 1 213 ? -21.063 -3.317 -0.814 1.00 77.44 213 ILE A CA 1
ATOM 1698 C C . ILE A 1 213 ? -19.885 -2.914 0.066 1.00 77.44 213 ILE A C 1
ATOM 1700 O O . ILE A 1 213 ? -19.862 -3.227 1.258 1.00 77.44 213 ILE A O 1
ATOM 1704 N N . LEU A 1 214 ? -18.921 -2.191 -0.499 1.00 80.62 214 LEU A N 1
ATOM 1705 C CA . LEU A 1 214 ? -17.763 -1.688 0.232 1.00 80.62 214 LEU A CA 1
ATOM 1706 C C . LEU A 1 214 ? -18.193 -0.646 1.276 1.00 80.62 214 LEU A C 1
ATOM 1708 O O . LEU A 1 214 ? -18.814 0.362 0.950 1.00 80.62 214 LEU A O 1
ATOM 1712 N N . GLN A 1 215 ? -17.849 -0.897 2.538 1.00 85.38 215 GLN A N 1
ATOM 1713 C CA . GLN A 1 215 ? -18.233 -0.055 3.672 1.00 85.38 215 GLN A CA 1
ATOM 1714 C C . GLN A 1 215 ? -17.046 0.668 4.286 1.00 85.38 215 GLN A C 1
ATOM 1716 O O . GLN A 1 215 ? -17.206 1.759 4.809 1.00 85.38 215 GLN A O 1
ATOM 1721 N N . GLY A 1 216 ? -15.854 0.083 4.255 1.00 88.38 216 GLY A N 1
ATOM 1722 C CA . GLY A 1 216 ? -14.658 0.722 4.784 1.00 88.38 216 GLY A CA 1
ATOM 1723 C C . GLY A 1 216 ? -13.403 0.087 4.222 1.00 88.38 216 GLY A C 1
ATOM 1724 O O . GLY A 1 216 ? -13.457 -0.999 3.653 1.00 88.38 216 GLY A O 1
ATOM 1725 N N . LEU A 1 217 ? -12.272 0.761 4.359 1.00 90.44 217 LEU A N 1
ATOM 1726 C CA . LEU A 1 217 ? -11.006 0.271 3.836 1.00 90.44 217 LEU A CA 1
ATOM 1727 C C . LEU A 1 217 ? -9.811 0.727 4.657 1.00 90.44 217 LEU A C 1
ATOM 1729 O O . LEU A 1 217 ? -9.863 1.733 5.371 1.00 90.44 217 LEU A O 1
ATOM 1733 N N . ALA A 1 218 ? -8.729 -0.028 4.503 1.00 92.94 218 ALA A N 1
ATOM 1734 C CA . ALA A 1 218 ? -7.393 0.371 4.893 1.00 92.94 218 ALA A CA 1
ATOM 1735 C C . ALA A 1 218 ? -6.476 0.309 3.672 1.00 92.94 218 ALA A C 1
ATOM 1737 O O . ALA A 1 218 ? -6.339 -0.748 3.060 1.00 92.94 218 ALA A O 1
ATOM 1738 N N . GLY A 1 219 ? -5.871 1.438 3.314 1.00 91.38 219 GLY A N 1
ATOM 1739 C CA . GLY A 1 219 ? -4.919 1.563 2.212 1.00 91.38 219 GLY A CA 1
ATOM 1740 C C . GLY A 1 219 ? -3.502 1.710 2.746 1.00 91.38 219 GLY A C 1
ATOM 1741 O O . GLY A 1 219 ? -3.278 2.435 3.718 1.00 91.38 219 GLY A O 1
ATOM 1742 N N . PHE A 1 220 ? -2.540 1.034 2.129 1.00 91.56 220 PHE A N 1
ATOM 1743 C CA . PHE A 1 220 ? -1.165 0.976 2.603 1.00 91.56 220 PHE A CA 1
ATOM 1744 C C . PHE A 1 220 ? -0.130 0.907 1.479 1.00 91.56 220 PHE A C 1
ATOM 1746 O O . PHE A 1 220 ? -0.422 0.526 0.344 1.00 91.56 220 PHE A O 1
ATOM 1753 N N . ASP A 1 221 ? 1.094 1.288 1.832 1.00 86.38 221 ASP A N 1
ATOM 1754 C CA . ASP A 1 221 ? 2.297 1.177 1.012 1.00 86.38 221 ASP A CA 1
ATOM 1755 C C . ASP A 1 221 ? 3.391 0.452 1.799 1.00 86.38 221 ASP A C 1
ATOM 1757 O O . ASP A 1 221 ? 3.433 0.518 3.026 1.00 86.38 221 ASP A O 1
ATOM 1761 N N . PHE A 1 222 ? 4.325 -0.176 1.093 1.00 83.69 222 PHE A N 1
ATOM 1762 C CA . PHE A 1 222 ? 5.626 -0.497 1.672 1.00 83.69 222 PHE A CA 1
ATOM 1763 C C . PHE A 1 222 ? 6.454 0.785 1.720 1.00 83.69 222 PHE A C 1
ATOM 1765 O O . PHE A 1 222 ? 6.438 1.555 0.755 1.00 83.69 222 PHE A O 1
ATOM 1772 N N . THR A 1 223 ? 7.145 1.033 2.829 1.00 79.56 223 THR A N 1
ATOM 1773 C CA . THR A 1 223 ? 8.166 2.094 2.919 1.00 79.56 223 THR A CA 1
ATOM 1774 C C . THR A 1 223 ? 9.557 1.528 2.665 1.00 79.56 223 THR A C 1
ATOM 1776 O O . THR A 1 223 ? 10.406 2.212 2.107 1.00 79.56 223 THR A O 1
ATOM 1779 N N . ASP A 1 224 ? 9.754 0.260 3.022 1.00 78.12 224 ASP A N 1
ATOM 1780 C CA . ASP A 1 224 ? 10.945 -0.546 2.776 1.00 78.12 224 ASP A CA 1
ATOM 1781 C C . ASP A 1 224 ? 10.561 -2.041 2.792 1.00 78.12 224 ASP A C 1
ATOM 1783 O O . ASP A 1 224 ? 9.380 -2.390 2.881 1.00 78.12 224 ASP A O 1
ATOM 1787 N N . SER A 1 225 ? 11.546 -2.940 2.694 1.00 76.75 225 SER A N 1
ATOM 1788 C CA . SER A 1 225 ? 11.320 -4.391 2.591 1.00 76.75 225 SER A CA 1
ATOM 1789 C C . SER A 1 225 ? 10.737 -5.044 3.843 1.00 76.75 225 SER A C 1
ATOM 1791 O O . SER A 1 225 ? 10.272 -6.181 3.776 1.00 76.75 225 SER A O 1
ATOM 1793 N N . LYS A 1 226 ? 10.745 -4.342 4.975 1.00 85.56 226 LYS A N 1
ATOM 1794 C CA . LYS A 1 226 ? 10.352 -4.841 6.294 1.00 85.56 226 LYS A CA 1
ATOM 1795 C C . LYS A 1 226 ? 9.268 -3.997 6.953 1.00 85.56 226 LYS A C 1
ATOM 1797 O O . LYS A 1 226 ? 8.792 -4.380 8.025 1.00 85.56 226 LYS A O 1
ATOM 1802 N N . THR A 1 227 ? 8.859 -2.899 6.321 1.00 88.12 227 THR A N 1
ATOM 1803 C CA . THR A 1 227 ? 7.918 -1.937 6.887 1.00 88.12 227 THR A CA 1
ATOM 1804 C C . THR A 1 227 ? 6.772 -1.637 5.931 1.00 88.12 227 THR A C 1
ATOM 1806 O O . THR A 1 227 ? 6.963 -1.235 4.780 1.00 88.12 227 THR A O 1
ATOM 1809 N N . LEU A 1 228 ? 5.556 -1.786 6.448 1.00 92.56 228 LEU A N 1
ATOM 1810 C CA . LEU A 1 228 ? 4.314 -1.425 5.774 1.00 92.56 228 LEU A CA 1
ATOM 1811 C C . LEU A 1 228 ? 3.682 -0.243 6.504 1.00 92.56 228 LEU A C 1
ATOM 1813 O O . LEU A 1 228 ? 3.513 -0.297 7.716 1.00 92.56 228 LEU A O 1
ATOM 1817 N N . LEU A 1 229 ? 3.305 0.810 5.786 1.00 95.06 229 LEU A N 1
ATOM 1818 C CA . LEU A 1 229 ? 2.662 2.004 6.329 1.00 95.06 229 LEU A CA 1
ATOM 1819 C C . LEU A 1 229 ? 1.216 2.095 5.834 1.00 95.06 229 LEU A C 1
ATOM 1821 O O . LEU A 1 229 ? 0.963 2.262 4.640 1.00 95.06 229 LEU A O 1
ATOM 1825 N N . ILE A 1 230 ? 0.261 2.036 6.760 1.00 96.38 230 ILE A N 1
ATOM 1826 C CA . ILE A 1 230 ? -1.152 2.314 6.501 1.00 96.38 230 ILE A CA 1
ATOM 1827 C C . ILE A 1 230 ? -1.324 3.824 6.343 1.00 96.38 230 ILE A C 1
ATOM 1829 O O . ILE A 1 230 ? -1.126 4.587 7.286 1.00 96.38 230 ILE A O 1
ATOM 1833 N N . LYS A 1 231 ? -1.711 4.254 5.145 1.00 93.69 231 LYS A N 1
ATOM 1834 C CA . LYS A 1 231 ? -1.912 5.663 4.763 1.00 93.69 231 LYS A CA 1
ATOM 1835 C C . LYS A 1 231 ? -3.384 6.059 4.776 1.00 93.69 231 LYS A C 1
ATOM 1837 O O . LYS A 1 231 ? -3.734 7.233 4.860 1.00 93.69 231 LYS A O 1
ATOM 1842 N N . GLN A 1 232 ? -4.269 5.069 4.750 1.00 91.81 232 GLN A N 1
ATOM 1843 C CA . GLN A 1 232 ? -5.703 5.289 4.704 1.00 91.81 232 GLN A CA 1
ATOM 1844 C C . GLN A 1 232 ? -6.419 4.372 5.674 1.00 91.81 232 GLN A C 1
ATOM 1846 O O . GLN A 1 232 ? -6.170 3.173 5.665 1.00 91.81 232 GLN A O 1
ATOM 1851 N N . ILE A 1 233 ? -7.325 4.932 6.471 1.00 93.25 233 ILE A N 1
ATOM 1852 C CA . ILE A 1 233 ? -8.338 4.184 7.220 1.00 93.25 233 ILE A CA 1
ATOM 1853 C C . ILE A 1 233 ? -9.643 4.949 7.029 1.00 93.25 233 ILE A C 1
ATOM 1855 O O . ILE A 1 233 ? -9.839 6.021 7.603 1.00 93.25 233 ILE A O 1
ATOM 1859 N N . GLN A 1 234 ? -10.536 4.452 6.181 1.00 88.12 234 GLN A N 1
ATOM 1860 C CA . GLN A 1 234 ? -11.674 5.241 5.719 1.00 88.12 234 GLN A CA 1
ATOM 1861 C C . GLN A 1 234 ? -12.974 4.451 5.736 1.00 88.12 234 GLN A C 1
ATOM 1863 O O . GLN A 1 234 ? -13.018 3.312 5.290 1.00 88.12 234 GLN A O 1
ATOM 1868 N N . GLY A 1 235 ? -14.020 5.091 6.258 1.00 88.31 235 GLY A N 1
ATOM 1869 C CA . GLY A 1 235 ? -15.393 4.621 6.151 1.00 88.31 235 GLY A CA 1
ATOM 1870 C C . GLY A 1 235 ? -16.005 5.204 4.883 1.00 88.31 235 GLY A C 1
ATOM 1871 O O . GLY A 1 235 ? -15.756 6.368 4.548 1.00 88.31 235 GLY A O 1
ATOM 1872 N N . ILE A 1 236 ? -16.768 4.383 4.181 1.00 81.00 236 ILE A N 1
ATOM 1873 C CA . ILE A 1 236 ? -17.436 4.694 2.926 1.00 81.00 236 ILE A CA 1
ATOM 1874 C C . ILE A 1 236 ? -18.934 4.644 3.178 1.00 81.00 236 ILE A C 1
ATOM 1876 O O . ILE A 1 236 ? -19.475 3.652 3.671 1.00 81.00 236 ILE A O 1
ATOM 1880 N N . ARG A 1 237 ? -19.613 5.729 2.810 1.00 77.62 237 ARG A N 1
ATOM 1881 C CA . ARG A 1 237 ? -21.065 5.794 2.826 1.00 77.62 237 ARG A CA 1
ATOM 1882 C C . ARG A 1 237 ? -21.563 5.720 1.381 1.00 77.62 237 ARG A C 1
ATOM 1884 O O . ARG A 1 237 ? -21.433 6.714 0.671 1.00 77.62 237 ARG A O 1
ATOM 1891 N N . PRO A 1 238 ? -22.113 4.579 0.936 1.00 69.56 238 PRO A N 1
ATOM 1892 C CA . PRO A 1 238 ? -22.664 4.475 -0.410 1.00 69.56 238 PRO A CA 1
ATOM 1893 C C . PRO A 1 238 ? -23.875 5.405 -0.569 1.00 69.56 238 PRO A C 1
ATOM 1895 O O . PRO A 1 238 ? -24.668 5.568 0.366 1.00 69.56 238 PRO A O 1
ATOM 1898 N N . GLU A 1 239 ? -24.025 6.000 -1.752 1.00 68.69 239 GLU A N 1
ATOM 1899 C CA . GLU A 1 239 ? -25.163 6.853 -2.111 1.00 68.69 239 GLU A CA 1
ATOM 1900 C C . GLU A 1 239 ? -25.925 6.269 -3.297 1.00 68.69 239 GLU A C 1
ATOM 1902 O O . GLU A 1 239 ? -25.346 5.582 -4.132 1.00 68.69 239 GLU A O 1
ATOM 1907 N N . TYR A 1 240 ? -27.222 6.560 -3.408 1.00 64.62 240 TYR A N 1
ATOM 1908 C CA . TYR A 1 240 ? -27.986 6.200 -4.602 1.00 64.62 240 TYR A CA 1
ATOM 1909 C C . TYR A 1 240 ? -27.563 7.067 -5.787 1.00 64.62 240 TYR A C 1
ATOM 1911 O O . TYR A 1 240 ? -27.476 8.290 -5.667 1.00 64.62 240 TYR A O 1
ATOM 1919 N N . ALA A 1 241 ? -27.366 6.432 -6.943 1.00 62.78 241 ALA A N 1
ATOM 1920 C CA . ALA A 1 241 ? -26.963 7.070 -8.193 1.00 62.78 241 ALA A CA 1
ATOM 1921 C C . ALA A 1 241 ? -27.830 8.288 -8.543 1.00 62.78 241 ALA A C 1
ATOM 1923 O O . ALA A 1 241 ? -27.326 9.330 -8.953 1.00 62.78 241 ALA A O 1
ATOM 1924 N N . GLU A 1 242 ? -29.137 8.159 -8.320 1.00 58.31 242 GLU A N 1
ATOM 1925 C CA . GLU A 1 242 ? -30.158 9.161 -8.634 1.00 58.31 242 GLU A CA 1
ATOM 1926 C C . GLU A 1 242 ? -30.080 10.416 -7.750 1.00 58.31 242 GLU A C 1
ATOM 1928 O O . GLU A 1 242 ? -30.565 11.477 -8.133 1.00 58.31 242 GLU A O 1
ATOM 1933 N N . MET A 1 243 ? -29.460 10.316 -6.570 1.00 59.50 243 MET A N 1
ATOM 1934 C CA . MET A 1 243 ? -29.313 11.427 -5.619 1.00 59.50 243 MET A CA 1
ATOM 1935 C C . MET A 1 243 ? -27.959 12.134 -5.745 1.00 59.50 243 MET A C 1
ATOM 1937 O O . MET A 1 243 ? -27.690 13.104 -5.030 1.00 59.50 243 MET A O 1
ATOM 1941 N N . ARG A 1 244 ? -27.090 11.655 -6.643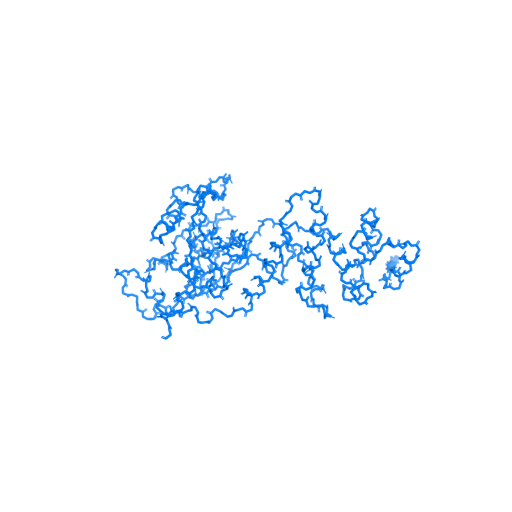 1.00 59.28 244 ARG A N 1
ATOM 1942 C CA . ARG A 1 244 ? -25.713 12.120 -6.741 1.00 59.28 244 ARG A CA 1
ATOM 1943 C C . ARG A 1 244 ? -25.660 13.545 -7.282 1.00 59.28 244 ARG A C 1
ATOM 1945 O O . ARG A 1 244 ? -26.040 13.828 -8.415 1.00 59.28 244 ARG A O 1
ATOM 1952 N N . THR A 1 245 ? -25.091 14.451 -6.492 1.00 57.09 245 THR A N 1
ATOM 1953 C CA . THR A 1 245 ? -24.592 15.726 -7.021 1.00 57.09 245 THR A CA 1
ATOM 1954 C C . THR A 1 245 ? -23.176 15.482 -7.571 1.00 57.09 245 THR A C 1
ATOM 1956 O O . THR A 1 245 ? -22.368 14.910 -6.838 1.00 57.09 245 THR A O 1
ATOM 1959 N N . PRO A 1 246 ? -22.807 15.913 -8.796 1.00 52.50 246 PRO A N 1
ATOM 1960 C CA . PRO A 1 246 ? -21.554 15.516 -9.473 1.00 52.50 246 PRO A CA 1
ATOM 1961 C C . PRO A 1 246 ? -20.224 15.866 -8.777 1.00 52.50 246 PRO A C 1
ATOM 1963 O O . PRO A 1 246 ? -19.165 15.672 -9.357 1.00 52.50 246 PRO A O 1
ATOM 1966 N N . ARG A 1 247 ? -20.242 16.457 -7.578 1.00 48.25 247 ARG A N 1
ATOM 1967 C CA . ARG A 1 247 ? -19.064 17.062 -6.934 1.00 48.25 247 ARG A CA 1
ATOM 1968 C C . ARG A 1 247 ? -18.850 16.669 -5.476 1.00 48.25 247 ARG A C 1
ATOM 1970 O O . ARG A 1 247 ? -18.012 17.280 -4.819 1.00 48.25 247 ARG A O 1
ATOM 1977 N N . ARG A 1 248 ? -19.610 15.715 -4.931 1.00 51.28 248 ARG A N 1
ATOM 1978 C CA . ARG A 1 248 ? -19.503 15.377 -3.507 1.00 51.28 248 ARG A CA 1
ATOM 1979 C C . ARG A 1 248 ? -19.181 13.903 -3.309 1.00 51.28 248 ARG A C 1
ATOM 1981 O O . ARG A 1 248 ? -20.042 13.054 -3.480 1.00 51.28 248 ARG A O 1
ATOM 1988 N N . GLN A 1 249 ? -17.940 13.624 -2.918 1.00 53.75 249 GLN A N 1
ATOM 1989 C CA . GLN A 1 249 ? -17.621 12.366 -2.254 1.00 53.75 249 GLN A CA 1
ATOM 1990 C C . GLN A 1 249 ? -18.174 12.420 -0.836 1.00 53.75 249 GLN A C 1
ATOM 1992 O O . GLN A 1 249 ? -17.981 13.410 -0.123 1.00 53.75 249 GLN A O 1
ATOM 1997 N N . VAL A 1 250 ? -18.887 11.375 -0.428 1.00 55.47 250 VAL A N 1
ATOM 1998 C CA . VAL A 1 250 ? -19.437 11.291 0.924 1.00 55.47 250 VAL A CA 1
ATOM 1999 C C . VAL A 1 250 ? -18.601 10.333 1.747 1.00 55.47 250 VAL A C 1
ATOM 2001 O O . VAL A 1 250 ? -18.822 9.127 1.809 1.00 55.47 250 VAL A O 1
ATOM 2004 N N . PHE A 1 251 ? -17.604 10.921 2.399 1.00 59.91 251 PHE A N 1
ATOM 2005 C CA . PHE A 1 251 ? -16.851 10.265 3.451 1.00 59.91 251 PHE A CA 1
ATOM 2006 C C . PHE A 1 251 ? -17.712 10.161 4.706 1.00 59.91 251 PHE A C 1
ATOM 20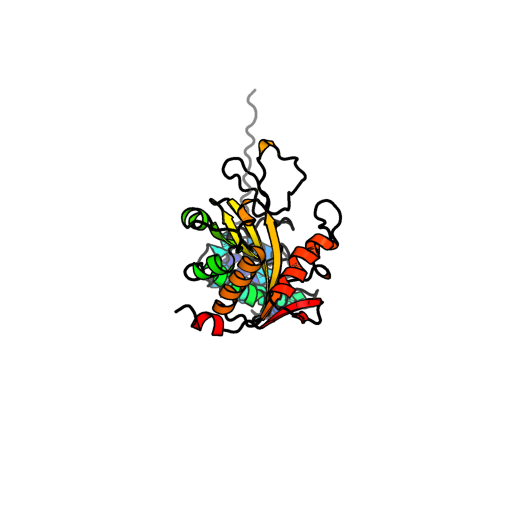08 O O . PHE A 1 251 ? -18.346 11.131 5.131 1.00 59.91 251 PHE A O 1
ATOM 2015 N N . GLY A 1 252 ? -17.724 8.985 5.318 1.00 60.88 252 GLY A N 1
ATOM 2016 C CA . GLY A 1 252 ? -18.483 8.756 6.533 1.00 60.88 252 GLY A CA 1
ATOM 2017 C C . GLY A 1 252 ? -18.649 7.280 6.813 1.00 60.88 252 GLY A C 1
ATOM 2018 O O . GLY A 1 252 ? -18.561 6.443 5.920 1.00 60.88 252 GLY A O 1
ATOM 2019 N N . ASP A 1 253 ? -18.901 6.968 8.073 1.00 71.44 253 ASP A N 1
ATOM 2020 C CA . ASP A 1 253 ? -19.110 5.589 8.474 1.00 71.44 253 ASP A CA 1
ATOM 2021 C C . ASP A 1 253 ? -20.537 5.190 8.105 1.00 71.44 253 ASP A C 1
ATOM 2023 O O . ASP A 1 253 ? -21.509 5.867 8.465 1.00 71.44 253 ASP A O 1
ATOM 2027 N N . SER A 1 254 ? -20.677 4.094 7.366 1.00 69.81 254 SER A N 1
ATOM 2028 C CA . SER A 1 254 ? -21.991 3.516 7.144 1.00 69.81 254 SER A CA 1
ATOM 2029 C C . SER A 1 254 ? -22.507 2.873 8.431 1.00 69.81 254 SER A C 1
ATOM 2031 O O . SER A 1 254 ? -21.750 2.452 9.311 1.00 69.81 254 SER A O 1
ATOM 2033 N N . TRP A 1 255 ? -23.827 2.737 8.540 1.00 70.44 255 TRP A N 1
ATOM 2034 C CA . TRP A 1 255 ? -24.436 2.038 9.675 1.00 70.44 255 TRP A CA 1
ATOM 2035 C C . TRP A 1 255 ? -24.007 0.568 9.733 1.00 70.44 255 TRP A C 1
ATOM 2037 O O . TRP A 1 255 ? -23.979 -0.016 10.813 1.00 70.44 255 TRP A O 1
ATOM 2047 N N . ALA A 1 256 ? -23.618 -0.012 8.594 1.00 78.69 256 ALA A N 1
ATOM 2048 C CA . ALA A 1 256 ? -23.087 -1.365 8.520 1.00 78.69 256 ALA A CA 1
ATOM 2049 C C . ALA A 1 256 ? -21.716 -1.501 9.203 1.00 78.69 256 ALA A C 1
ATOM 2051 O O . ALA A 1 256 ? -21.357 -2.599 9.605 1.00 78.69 256 ALA A O 1
ATOM 2052 N N . LEU A 1 257 ? -20.956 -0.422 9.400 1.00 80.56 257 LEU A N 1
ATOM 2053 C CA . LEU A 1 257 ? -19.711 -0.472 10.172 1.00 80.56 257 LEU A CA 1
ATOM 2054 C C . LEU A 1 257 ? -19.938 -0.397 11.684 1.00 80.56 257 LEU A C 1
ATOM 2056 O O . LEU A 1 257 ? -19.126 -0.907 12.450 1.00 80.56 257 LEU A O 1
ATOM 2060 N N . ALA A 1 258 ? -21.035 0.228 12.125 1.00 81.69 258 ALA A N 1
ATOM 2061 C CA . ALA A 1 258 ? -21.283 0.528 13.534 1.00 81.69 258 ALA A CA 1
ATOM 2062 C C . ALA A 1 258 ? -21.157 -0.679 14.490 1.00 81.69 258 ALA A C 1
ATOM 2064 O O . ALA A 1 258 ? -20.635 -0.474 15.593 1.00 81.69 258 ALA A O 1
ATOM 2065 N N . PRO A 1 259 ? -21.568 -1.911 14.115 1.00 83.88 259 PRO A N 1
ATOM 2066 C CA . PRO A 1 259 ? -21.440 -3.083 14.976 1.00 83.88 259 PRO A CA 1
ATOM 2067 C C . PRO A 1 259 ? -20.003 -3.518 15.296 1.00 83.88 259 PRO A C 1
ATOM 2069 O O . PRO A 1 259 ? -19.787 -4.232 16.278 1.00 83.88 259 PRO A O 1
ATOM 2072 N N . LEU A 1 260 ? -19.039 -3.109 14.469 1.00 85.75 260 LEU A N 1
ATOM 2073 C CA . LEU A 1 260 ? -17.638 -3.497 14.551 1.00 85.75 260 LEU A CA 1
ATOM 2074 C C . LEU A 1 260 ? -16.782 -2.299 14.957 1.00 85.75 260 LEU A C 1
ATOM 2076 O O . LEU A 1 260 ? -17.025 -1.154 14.573 1.00 85.75 260 LEU A O 1
ATOM 2080 N N . ASP A 1 261 ? -15.729 -2.570 15.707 1.00 89.81 261 ASP A N 1
ATOM 2081 C CA . ASP A 1 261 ? -14.565 -1.697 15.791 1.00 89.81 261 ASP A CA 1
ATOM 2082 C C . ASP A 1 261 ? -13.729 -1.866 14.512 1.00 89.81 261 ASP A C 1
ATOM 2084 O O . ASP A 1 261 ? -12.666 -2.489 14.493 1.00 89.81 261 ASP A O 1
ATOM 2088 N N . TRP A 1 262 ? -14.310 -1.418 13.399 1.00 91.19 262 TRP A N 1
ATOM 2089 C CA . TRP A 1 262 ? -13.863 -1.756 12.053 1.00 91.19 262 TRP A CA 1
ATOM 2090 C C . TRP A 1 262 ? -12.483 -1.173 11.730 1.00 91.19 262 TRP A C 1
ATOM 2092 O O . TRP A 1 262 ? -11.726 -1.805 10.994 1.00 91.19 262 TRP A O 1
ATOM 2102 N N . GLU A 1 263 ? -12.121 -0.017 12.304 1.00 93.69 263 GLU A N 1
ATOM 2103 C CA . GLU A 1 263 ? -10.778 0.545 12.156 1.00 93.69 263 GLU A CA 1
ATOM 2104 C C . GLU A 1 263 ? -9.726 -0.411 12.718 1.00 93.69 263 GLU A C 1
ATOM 2106 O O . GLU A 1 263 ? -8.762 -0.763 12.038 1.00 93.69 263 GLU A O 1
ATOM 2111 N N . ALA A 1 264 ? -9.933 -0.870 13.954 1.00 92.00 264 ALA A N 1
ATOM 2112 C CA . ALA A 1 264 ? -9.020 -1.789 14.616 1.00 92.00 264 ALA A CA 1
ATOM 2113 C C . ALA A 1 264 ? -8.991 -3.156 13.929 1.00 92.00 264 ALA A C 1
ATOM 2115 O O . ALA A 1 264 ? -7.918 -3.731 13.759 1.00 92.00 264 ALA A O 1
ATOM 2116 N N . PHE A 1 265 ? -10.151 -3.637 13.484 1.00 91.44 265 PHE A N 1
ATOM 2117 C CA . PHE A 1 265 ? -10.256 -4.857 12.699 1.00 91.44 265 PHE A CA 1
ATOM 2118 C C . PHE A 1 265 ? -9.415 -4.783 11.413 1.00 91.44 265 PHE A C 1
ATOM 2120 O O . PHE A 1 265 ? -8.636 -5.696 11.154 1.00 91.44 265 PHE A O 1
ATOM 2127 N N . LEU A 1 266 ? -9.518 -3.706 10.624 1.00 92.62 266 LEU A N 1
ATOM 2128 C CA . LEU A 1 266 ? -8.755 -3.571 9.377 1.00 92.62 266 LEU A CA 1
ATOM 2129 C C . LEU A 1 266 ? -7.248 -3.421 9.624 1.00 92.62 266 LEU A C 1
ATOM 2131 O O . LEU A 1 266 ? -6.450 -3.967 8.857 1.00 92.62 266 LEU A O 1
ATOM 2135 N N . VAL A 1 267 ? -6.842 -2.735 10.698 1.00 93.75 267 VAL A N 1
ATOM 2136 C CA . VAL A 1 267 ? -5.426 -2.648 11.095 1.00 93.75 267 VAL A CA 1
ATOM 2137 C C . VAL A 1 267 ? -4.881 -4.022 11.494 1.00 93.75 267 VAL A C 1
ATOM 2139 O O . VAL A 1 267 ? -3.812 -4.415 11.025 1.00 93.75 267 VAL A O 1
ATOM 2142 N N . ASP A 1 268 ? -5.603 -4.788 12.311 1.00 90.75 268 ASP A N 1
ATOM 2143 C CA . ASP A 1 268 ? -5.170 -6.128 12.724 1.00 90.75 268 ASP A CA 1
ATOM 2144 C C . ASP A 1 268 ? -5.223 -7.135 11.568 1.00 90.75 268 ASP A C 1
ATOM 2146 O O . ASP A 1 268 ? -4.350 -7.994 11.468 1.00 90.75 268 ASP A O 1
ATOM 2150 N N . TYR A 1 269 ? -6.186 -7.008 10.652 1.00 90.12 269 TYR A N 1
ATOM 2151 C CA . TYR A 1 269 ? -6.214 -7.803 9.425 1.00 90.12 269 TYR A CA 1
ATOM 2152 C C . TYR A 1 269 ? -4.978 -7.513 8.563 1.00 90.12 269 TYR A C 1
ATOM 2154 O O . TYR A 1 269 ? -4.283 -8.435 8.135 1.00 90.12 269 TYR A O 1
ATOM 2162 N N . THR A 1 270 ? -4.647 -6.229 8.384 1.00 91.38 270 THR A N 1
ATOM 2163 C CA . THR A 1 270 ? -3.424 -5.803 7.685 1.00 91.38 270 THR A CA 1
ATOM 2164 C C . THR A 1 270 ? -2.176 -6.328 8.395 1.00 91.38 270 THR A C 1
ATOM 2166 O O . THR A 1 270 ? -1.261 -6.810 7.738 1.00 91.38 270 THR A O 1
ATOM 2169 N N . THR A 1 271 ? -2.161 -6.319 9.732 1.00 90.50 271 THR A N 1
ATOM 2170 C CA . THR A 1 271 ? -1.078 -6.884 10.554 1.00 90.50 271 THR A CA 1
ATOM 2171 C C . THR A 1 271 ? -0.908 -8.380 10.308 1.00 90.50 271 THR A C 1
ATOM 2173 O O . THR A 1 271 ? 0.201 -8.844 10.061 1.00 90.50 271 THR A O 1
ATOM 2176 N N . ALA A 1 272 ? -1.998 -9.148 10.360 1.00 86.38 272 ALA A N 1
ATOM 2177 C CA . ALA A 1 272 ? -1.968 -10.593 10.163 1.00 86.38 272 ALA A CA 1
ATOM 2178 C C . ALA A 1 272 ? -1.495 -10.960 8.750 1.00 86.38 272 ALA A C 1
ATOM 2180 O O . ALA A 1 272 ? -0.715 -11.899 8.585 1.00 86.38 272 ALA A O 1
ATOM 2181 N N . TRP A 1 273 ? -1.917 -10.194 7.740 1.00 86.88 273 TRP A N 1
ATOM 2182 C CA . TRP A 1 273 ? -1.385 -10.327 6.390 1.00 86.88 273 TRP A CA 1
ATOM 2183 C C . TRP A 1 273 ? 0.110 -9.995 6.338 1.00 86.88 273 TRP A C 1
ATOM 2185 O O . TRP A 1 273 ? 0.890 -10.815 5.866 1.00 86.88 273 TRP A O 1
ATOM 2195 N N . ALA A 1 274 ? 0.525 -8.854 6.894 1.00 87.25 274 ALA A N 1
ATOM 2196 C CA . ALA A 1 274 ? 1.914 -8.402 6.909 1.00 87.25 274 ALA A CA 1
ATOM 2197 C C . ALA A 1 274 ? 2.860 -9.432 7.561 1.00 87.25 274 ALA A C 1
ATOM 2199 O O . ALA A 1 274 ? 3.924 -9.714 7.013 1.00 87.25 274 ALA A O 1
ATOM 2200 N N . VAL A 1 275 ? 2.439 -10.083 8.654 1.00 85.88 275 VAL A N 1
ATOM 2201 C CA . VAL A 1 275 ? 3.202 -11.177 9.283 1.00 85.88 275 VAL A CA 1
ATOM 2202 C C . VAL A 1 275 ? 3.428 -12.345 8.318 1.00 85.88 275 VAL A C 1
ATOM 2204 O O . VAL A 1 275 ? 4.548 -12.845 8.224 1.00 85.88 275 VAL A O 1
ATOM 2207 N N . LYS A 1 276 ? 2.402 -12.767 7.563 1.00 82.62 276 LYS A N 1
ATOM 2208 C CA . LYS A 1 276 ? 2.551 -13.834 6.554 1.00 82.62 276 LYS A CA 1
ATOM 2209 C C . LYS A 1 276 ? 3.527 -13.452 5.437 1.00 82.62 276 LYS A C 1
ATOM 2211 O O . LYS A 1 276 ? 4.132 -14.337 4.847 1.00 82.62 276 LYS A O 1
ATOM 2216 N N . GLN A 1 277 ? 3.686 -12.155 5.176 1.00 80.12 277 GLN A N 1
ATOM 2217 C CA . GLN A 1 277 ? 4.600 -11.615 4.166 1.00 80.12 277 GLN A CA 1
ATOM 2218 C C . GLN A 1 277 ? 6.017 -11.338 4.697 1.00 80.12 277 GLN A C 1
ATOM 2220 O O . GLN A 1 277 ? 6.831 -10.756 3.978 1.00 80.12 277 GLN A O 1
ATOM 2225 N N . GLY A 1 278 ? 6.314 -11.712 5.949 1.00 82.94 278 GLY A N 1
ATOM 2226 C CA . GLY A 1 278 ? 7.623 -11.490 6.568 1.00 82.94 278 GLY A CA 1
ATOM 2227 C C . GLY A 1 278 ? 7.917 -10.028 6.914 1.00 82.94 278 GLY A C 1
ATOM 2228 O O . GLY A 1 278 ? 9.075 -9.670 7.109 1.00 82.94 278 GLY A O 1
ATOM 2229 N N . ILE A 1 279 ? 6.890 -9.179 6.983 1.00 88.19 279 ILE A N 1
ATOM 2230 C CA . ILE A 1 279 ? 7.031 -7.785 7.407 1.00 88.19 279 ILE A CA 1
ATOM 2231 C C . ILE A 1 279 ? 7.273 -7.752 8.914 1.00 88.19 279 ILE A C 1
ATOM 2233 O O . ILE A 1 279 ? 6.634 -8.477 9.674 1.00 88.19 279 ILE A O 1
ATOM 2237 N N . GLU A 1 280 ? 8.210 -6.908 9.339 1.00 91.31 280 GLU A N 1
ATOM 2238 C CA . GLU A 1 280 ? 8.665 -6.819 10.731 1.00 91.31 280 GLU A CA 1
ATOM 2239 C C . GLU A 1 280 ? 8.052 -5.618 11.454 1.00 91.31 280 GLU A C 1
ATOM 2241 O O . GLU A 1 280 ? 7.909 -5.634 12.677 1.00 91.31 280 GLU A O 1
ATOM 2246 N N . THR A 1 281 ? 7.658 -4.579 10.712 1.00 94.38 281 THR A N 1
ATOM 2247 C CA . THR A 1 281 ? 7.104 -3.345 11.272 1.00 94.38 281 THR A CA 1
ATOM 2248 C C . THR A 1 281 ? 5.840 -2.921 10.535 1.00 94.38 281 THR A C 1
ATOM 2250 O O . THR A 1 281 ? 5.804 -2.839 9.308 1.00 94.38 281 THR A O 1
ATOM 2253 N N . LEU A 1 282 ? 4.796 -2.600 11.299 1.00 96.31 282 LEU A N 1
ATOM 2254 C CA . LEU A 1 282 ? 3.599 -1.948 10.784 1.00 96.31 282 LEU A CA 1
ATOM 2255 C C . LEU A 1 282 ? 3.578 -0.490 11.239 1.00 96.31 282 LEU A C 1
ATOM 2257 O O . LEU A 1 282 ? 3.836 -0.191 12.406 1.00 96.31 282 LEU A O 1
ATOM 2261 N N . GLY A 1 283 ? 3.235 0.406 10.326 1.00 97.12 283 GLY A N 1
ATOM 2262 C CA . GLY A 1 283 ? 3.038 1.821 10.574 1.00 97.12 283 GLY A CA 1
ATOM 2263 C C . GLY A 1 283 ? 1.608 2.274 10.288 1.00 97.12 283 GLY A C 1
ATOM 2264 O O . GLY A 1 283 ? 0.906 1.682 9.471 1.00 97.12 283 GLY A O 1
ATOM 2265 N N . ILE A 1 284 ? 1.195 3.365 10.925 1.00 97.75 284 ILE A N 1
ATOM 2266 C CA . ILE A 1 284 ? -0.011 4.134 10.614 1.00 97.75 284 ILE A CA 1
ATOM 2267 C C . ILE A 1 284 ? 0.420 5.588 10.421 1.00 97.75 284 ILE A C 1
ATOM 2269 O O . ILE A 1 284 ? 1.058 6.180 11.296 1.00 97.75 284 ILE A O 1
ATOM 2273 N N . GLN A 1 285 ? 0.075 6.165 9.273 1.00 96.00 285 GLN A N 1
ATOM 2274 C CA . GLN A 1 285 ? 0.326 7.570 8.982 1.00 96.00 285 GLN A CA 1
ATOM 2275 C C . GLN A 1 285 ? -0.378 8.444 10.019 1.00 96.00 285 GLN A C 1
ATOM 2277 O O . GLN A 1 285 ? -1.539 8.205 10.347 1.00 96.00 285 GLN A O 1
ATOM 2282 N N . SER A 1 286 ? 0.311 9.454 10.541 1.00 96.06 286 SER A N 1
ATOM 2283 C CA . SER A 1 286 ? -0.323 10.395 11.465 1.00 96.06 286 SER A CA 1
ATOM 2284 C C . SER A 1 286 ? -1.240 11.368 10.731 1.00 96.06 286 SER A C 1
ATOM 2286 O O . SER A 1 286 ? -1.057 11.665 9.549 1.00 96.06 286 SER A O 1
ATOM 2288 N N . ALA A 1 287 ? -2.206 11.930 11.453 1.00 93.88 287 ALA A N 1
ATOM 2289 C CA . ALA A 1 287 ? -3.056 13.002 10.949 1.00 93.88 287 ALA A CA 1
ATOM 2290 C C . ALA A 1 287 ? -2.244 14.213 10.462 1.00 93.88 287 ALA A C 1
ATOM 2292 O O . ALA A 1 287 ? -2.609 14.858 9.486 1.00 93.88 287 ALA A O 1
ATOM 2293 N N . GLU A 1 288 ? -1.131 14.508 11.134 1.00 92.25 288 GLU A N 1
ATOM 2294 C CA . GLU A 1 288 ? -0.202 15.582 10.775 1.00 92.25 288 GLU A CA 1
ATOM 2295 C C . GLU A 1 288 ? 0.461 15.352 9.413 1.00 92.25 288 GLU A C 1
ATOM 2297 O O . GLU A 1 288 ? 0.593 16.293 8.633 1.00 92.25 288 GLU A O 1
ATOM 2302 N N . ASN A 1 289 ? 0.804 14.102 9.100 1.00 89.75 289 ASN A N 1
ATOM 2303 C CA . ASN A 1 289 ? 1.443 13.725 7.843 1.00 89.75 289 ASN A CA 1
ATOM 2304 C C . ASN A 1 289 ? 0.444 13.380 6.730 1.00 89.75 289 ASN A C 1
ATOM 2306 O O . ASN A 1 289 ? 0.860 13.071 5.613 1.00 89.75 289 ASN A O 1
ATOM 2310 N N . ASN A 1 290 ? -0.860 13.390 7.009 1.00 89.25 290 ASN A N 1
ATOM 2311 C CA . ASN A 1 290 ? -1.883 13.070 6.023 1.00 89.25 290 ASN A CA 1
ATOM 2312 C C . ASN A 1 290 ? -2.075 14.243 5.046 1.00 89.25 290 ASN A C 1
ATOM 2314 O O . ASN A 1 290 ? -2.494 15.334 5.434 1.00 89.25 290 ASN A O 1
ATOM 2318 N N . MET A 1 291 ? -1.802 14.012 3.759 1.00 85.06 291 MET A N 1
ATOM 2319 C CA . MET A 1 291 ? -1.854 15.061 2.735 1.00 85.06 291 MET A CA 1
ATOM 2320 C C . MET A 1 291 ? -3.240 15.702 2.581 1.00 85.06 291 MET A C 1
ATOM 2322 O O . MET A 1 291 ? -3.332 16.882 2.253 1.00 85.06 291 MET A O 1
ATOM 2326 N N . TRP A 1 292 ? -4.316 14.966 2.872 1.00 85.69 292 TRP A N 1
ATOM 2327 C CA . TRP A 1 292 ? -5.687 15.462 2.749 1.00 85.69 292 TRP A CA 1
ATOM 2328 C C . TRP A 1 292 ? -6.062 16.462 3.845 1.00 85.69 292 TRP A C 1
ATOM 2330 O O . TRP A 1 292 ? -7.002 17.232 3.671 1.00 85.69 292 TRP A O 1
ATOM 2340 N N . VAL A 1 293 ? -5.317 16.511 4.955 1.00 86.81 293 VAL A N 1
ATOM 2341 C CA . VAL A 1 293 ? -5.471 17.565 5.977 1.00 86.81 293 VAL A CA 1
ATOM 2342 C C . VAL A 1 293 ? -4.958 18.913 5.457 1.00 86.81 293 VAL A C 1
ATOM 2344 O O . VAL A 1 293 ? -5.482 19.969 5.822 1.00 86.81 293 VAL A O 1
ATOM 2347 N N . HIS A 1 294 ? -3.965 18.877 4.566 1.00 83.56 294 HIS A N 1
ATOM 2348 C CA . HIS A 1 294 ? -3.312 20.054 3.980 1.00 83.56 294 HIS A CA 1
ATOM 2349 C C . HIS A 1 294 ? -3.820 20.396 2.576 1.00 83.56 294 HIS A C 1
ATOM 2351 O O . HIS A 1 294 ? -3.441 21.427 2.021 1.00 83.56 294 HIS A O 1
ATOM 2357 N N . ALA A 1 295 ? -4.674 19.550 1.998 1.00 81.62 295 ALA A N 1
ATOM 2358 C CA . ALA A 1 295 ? -5.253 19.761 0.680 1.00 81.62 295 ALA A CA 1
ATOM 2359 C C . ALA A 1 295 ? -6.149 21.011 0.634 1.00 81.62 295 ALA A C 1
ATOM 2361 O O . ALA A 1 295 ? -6.699 21.468 1.641 1.00 81.62 295 ALA A O 1
ATOM 2362 N N . SER A 1 296 ? -6.326 21.553 -0.570 1.00 73.19 296 SER A N 1
ATOM 2363 C CA . SER A 1 296 ? -7.278 22.623 -0.862 1.00 73.19 296 SER A CA 1
ATOM 2364 C C . SER A 1 296 ? -8.493 22.076 -1.626 1.00 73.19 296 SER A C 1
ATOM 2366 O O . SER A 1 296 ? -8.412 21.073 -2.333 1.00 73.19 296 SER A O 1
ATOM 2368 N N . GLY A 1 297 ? -9.649 22.729 -1.476 1.00 70.12 297 GLY A N 1
ATOM 2369 C CA . GLY A 1 297 ? -10.874 22.357 -2.193 1.00 70.12 297 GLY A CA 1
ATOM 2370 C C . GLY 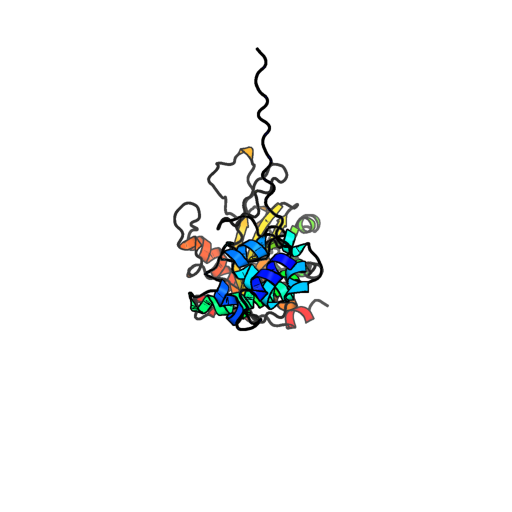A 1 297 ? -11.624 21.152 -1.609 1.00 70.12 297 GLY A C 1
ATOM 2371 O O . GLY A 1 297 ? -11.580 20.896 -0.407 1.00 70.12 297 GLY A O 1
ATOM 2372 N N . GLY A 1 298 ? -12.367 20.441 -2.465 1.00 63.19 298 GLY A N 1
ATOM 2373 C CA . GLY A 1 298 ? -13.349 19.417 -2.071 1.00 63.19 298 GLY A CA 1
ATOM 2374 C C . GLY A 1 298 ? -12.781 18.121 -1.481 1.00 63.19 298 GLY A C 1
ATOM 2375 O O . GLY A 1 298 ? -13.550 17.321 -0.960 1.00 63.19 298 GLY A O 1
ATOM 2376 N N . HIS A 1 299 ? -11.462 17.924 -1.528 1.00 69.06 299 HIS A N 1
ATOM 2377 C CA . HIS A 1 299 ? -10.789 16.730 -0.999 1.00 69.06 299 HIS A CA 1
ATOM 2378 C C . HIS A 1 299 ? -10.192 16.936 0.399 1.00 69.06 299 HIS A C 1
ATOM 2380 O O . HIS A 1 299 ? -9.608 16.014 0.967 1.00 69.06 299 HIS A O 1
ATOM 2386 N N . LYS A 1 300 ? -10.305 18.149 0.957 1.00 81.50 300 LYS A N 1
ATOM 2387 C CA . LYS A 1 300 ? -9.780 18.444 2.287 1.00 81.50 300 LYS A CA 1
ATOM 2388 C C . LYS A 1 300 ? -10.576 17.696 3.354 1.00 81.50 300 LYS A C 1
ATOM 2390 O O . LYS A 1 300 ? -11.802 17.801 3.402 1.00 81.50 300 LYS A O 1
ATOM 2395 N N . ILE A 1 301 ? -9.876 17.006 4.251 1.00 84.38 301 ILE A N 1
ATOM 2396 C CA . ILE A 1 301 ? -10.472 16.428 5.459 1.00 84.38 301 ILE A CA 1
ATOM 2397 C C . ILE A 1 301 ? -10.169 17.300 6.677 1.00 84.38 301 ILE A C 1
ATOM 2399 O O . ILE A 1 301 ? -9.102 17.905 6.790 1.00 84.38 301 ILE A O 1
ATOM 2403 N N . GLU A 1 302 ? -11.110 17.343 7.618 1.00 88.75 302 GLU A N 1
ATOM 2404 C CA . GLU A 1 302 ? -10.912 18.051 8.882 1.00 88.75 302 GLU A CA 1
ATOM 2405 C C . GLU A 1 302 ? -9.817 17.379 9.716 1.00 88.75 302 GLU A C 1
ATOM 2407 O O . GLU A 1 302 ? -9.799 16.154 9.889 1.00 88.75 302 GLU A O 1
ATOM 2412 N N . LYS A 1 303 ? -8.920 18.181 10.294 1.00 90.25 303 LYS A N 1
ATOM 2413 C CA . LYS A 1 303 ? -7.790 17.675 11.085 1.00 90.25 303 LYS A CA 1
ATOM 2414 C C . LYS A 1 303 ? -8.263 16.821 12.260 1.00 90.25 303 LYS A C 1
ATOM 2416 O O . LYS A 1 303 ? -7.703 15.762 12.524 1.00 90.25 303 LYS A O 1
ATOM 2421 N N . GLU A 1 304 ? -9.332 17.224 12.938 1.00 90.94 304 GLU A N 1
ATOM 2422 C CA . GLU A 1 304 ? -9.915 16.481 14.054 1.00 90.94 304 GLU A CA 1
ATOM 2423 C C . GLU A 1 304 ? -10.479 15.130 13.609 1.00 90.94 304 GLU A C 1
ATOM 2425 O O . GLU A 1 304 ? -10.448 14.171 14.383 1.00 90.94 304 GLU A O 1
ATOM 2430 N N . PHE A 1 305 ? -11.001 15.036 12.382 1.00 88.75 305 PHE A N 1
ATOM 2431 C CA . PHE A 1 305 ? -11.413 13.756 11.810 1.00 88.75 305 PHE A CA 1
ATOM 2432 C C . PHE A 1 305 ? -10.197 12.851 11.607 1.00 88.75 305 PHE A C 1
ATOM 2434 O O . PHE A 1 305 ? -10.213 11.711 12.071 1.00 88.75 305 PHE A O 1
ATOM 2441 N N . ALA A 1 306 ? -9.117 13.378 11.023 1.00 91.19 306 ALA A N 1
ATOM 2442 C CA . ALA A 1 306 ? -7.876 12.633 10.853 1.00 91.19 306 ALA A CA 1
ATOM 2443 C C . ALA A 1 306 ? -7.278 12.191 12.205 1.00 91.19 306 ALA A C 1
ATOM 2445 O O . ALA A 1 306 ? -6.966 11.019 12.380 1.00 91.19 306 ALA A O 1
ATOM 2446 N N . ILE A 1 307 ? -7.215 13.061 13.219 1.00 94.38 307 ILE A N 1
ATOM 2447 C CA . ILE A 1 307 ? -6.723 12.693 14.562 1.00 94.38 307 ILE A CA 1
ATOM 2448 C C . ILE A 1 307 ? -7.556 11.553 15.157 1.00 94.38 307 ILE A C 1
ATOM 2450 O O . ILE A 1 307 ? -7.015 10.605 15.728 1.00 94.38 307 ILE A O 1
ATOM 2454 N N . ARG A 1 308 ? -8.890 11.625 15.043 1.00 91.31 308 ARG A N 1
ATOM 2455 C CA . ARG A 1 308 ? -9.766 10.557 15.543 1.00 91.31 308 ARG A CA 1
ATOM 2456 C C . ARG A 1 308 ? -9.521 9.234 14.832 1.00 91.31 308 ARG A C 1
ATOM 2458 O O . ARG A 1 308 ? -9.546 8.200 15.487 1.00 91.31 308 ARG A O 1
ATOM 2465 N N . ARG A 1 309 ? -9.325 9.277 13.519 1.00 90.88 309 ARG A N 1
ATOM 2466 C CA . ARG A 1 309 ? -9.259 8.087 12.675 1.00 90.88 309 ARG A CA 1
ATOM 2467 C C . ARG A 1 309 ? -7.882 7.428 12.672 1.00 90.88 309 ARG A C 1
ATOM 2469 O O . ARG A 1 309 ? -7.807 6.204 12.693 1.00 90.88 309 ARG A O 1
ATOM 2476 N N . TYR A 1 310 ? -6.817 8.220 12.688 1.00 94.38 310 TYR A N 1
ATOM 2477 C CA . TYR A 1 310 ? -5.440 7.748 12.594 1.00 94.38 310 TYR A CA 1
ATOM 2478 C C . TYR A 1 310 ? -4.788 7.694 13.976 1.00 94.38 310 TYR A C 1
ATOM 2480 O O . TYR A 1 310 ? -4.591 6.610 14.521 1.00 94.38 310 TYR A O 1
ATOM 2488 N N . ASP A 1 311 ? -4.537 8.849 14.592 1.00 96.75 311 ASP A N 1
ATOM 2489 C CA . ASP A 1 311 ? -3.754 8.953 15.830 1.00 96.75 311 ASP A CA 1
ATOM 2490 C C . ASP A 1 311 ? -4.406 8.206 17.005 1.00 96.75 311 ASP A C 1
ATOM 2492 O O . ASP A 1 311 ? -3.731 7.480 17.737 1.00 96.75 311 ASP A O 1
ATOM 2496 N N . ARG A 1 312 ? -5.731 8.333 17.191 1.00 95.69 312 ARG A N 1
ATOM 2497 C CA . ARG A 1 312 ? -6.428 7.615 18.278 1.00 95.69 312 ARG A CA 1
ATOM 2498 C C . ARG A 1 312 ? -6.490 6.111 18.030 1.00 95.69 312 ARG A C 1
ATOM 2500 O O . ARG A 1 312 ? -6.368 5.352 18.990 1.00 95.69 312 ARG A O 1
ATOM 2507 N N . THR A 1 313 ? -6.665 5.679 16.783 1.00 94.94 313 THR A N 1
ATOM 2508 C CA . THR A 1 313 ? -6.623 4.253 16.418 1.00 94.94 313 THR A CA 1
ATOM 2509 C C . THR A 1 313 ? -5.236 3.683 16.700 1.00 94.94 313 THR A C 1
ATOM 2511 O O . THR A 1 313 ? -5.120 2.674 17.392 1.00 94.94 313 THR A O 1
ATOM 2514 N N . ALA A 1 314 ? -4.181 4.378 16.269 1.00 96.38 314 ALA A N 1
ATOM 2515 C CA . ALA A 1 314 ? -2.796 4.006 16.533 1.00 96.38 314 ALA A CA 1
ATOM 2516 C C . ALA A 1 314 ? -2.506 3.906 18.041 1.00 96.38 314 ALA A C 1
ATOM 2518 O O . ALA A 1 314 ? -2.009 2.880 18.511 1.00 96.38 314 ALA A O 1
ATOM 2519 N N . GLY A 1 315 ? -2.900 4.921 18.820 1.00 95.88 315 GLY A N 1
ATOM 2520 C CA . GLY A 1 315 ? -2.731 4.930 20.275 1.00 95.88 315 GLY A CA 1
ATOM 2521 C C . GLY A 1 315 ? -3.474 3.787 20.973 1.00 95.88 315 GLY A C 1
ATOM 2522 O O . GLY A 1 315 ? -2.896 3.094 21.808 1.00 95.88 315 GLY A O 1
ATOM 2523 N N . ARG A 1 316 ? -4.730 3.522 20.589 1.00 94.50 316 ARG A N 1
ATOM 2524 C CA . ARG A 1 316 ? -5.525 2.400 21.124 1.00 94.50 316 ARG A CA 1
ATOM 2525 C C . ARG A 1 316 ? -4.906 1.032 20.838 1.00 94.50 316 ARG A C 1
ATOM 2527 O O . ARG A 1 316 ? -5.077 0.115 21.634 1.00 94.50 316 ARG A O 1
ATOM 2534 N N . LEU A 1 317 ? -4.210 0.888 19.712 1.00 93.62 317 LEU A N 1
ATOM 2535 C CA . LEU A 1 317 ? -3.574 -0.364 19.293 1.00 93.62 317 LEU A CA 1
ATOM 2536 C C . LEU A 1 317 ? -2.113 -0.493 19.757 1.00 93.62 317 LEU A C 1
ATOM 2538 O O . LEU A 1 317 ? -1.447 -1.489 19.444 1.00 93.62 317 LEU A O 1
ATOM 2542 N N . GLY A 1 318 ? -1.626 0.480 20.533 1.00 95.19 318 GLY A N 1
ATOM 2543 C CA . GLY A 1 318 ? -0.296 0.465 21.135 1.00 95.19 318 GLY A CA 1
ATOM 2544 C C . GLY A 1 318 ? 0.837 0.784 20.161 1.00 95.19 318 GLY A C 1
ATOM 2545 O O . GLY A 1 318 ? 1.946 0.294 20.352 1.00 95.19 318 GLY A O 1
ATOM 2546 N N . PHE A 1 319 ? 0.569 1.554 19.105 1.00 96.81 319 PHE A N 1
ATOM 2547 C CA . PHE A 1 319 ? 1.623 2.098 18.252 1.00 96.81 319 PHE A CA 1
ATOM 2548 C C . PHE A 1 319 ? 2.276 3.311 18.923 1.00 96.81 319 PHE A C 1
ATOM 2550 O O . PHE A 1 319 ? 1.636 4.053 19.670 1.00 96.81 319 PHE A O 1
ATOM 2557 N N . THR A 1 320 ? 3.544 3.549 18.607 1.00 96.88 320 THR A N 1
ATOM 2558 C CA . THR A 1 320 ? 4.336 4.662 19.145 1.00 96.88 320 THR A CA 1
ATOM 2559 C C . THR A 1 320 ? 4.773 5.603 18.032 1.00 96.88 320 THR A C 1
ATOM 2561 O O . THR A 1 320 ? 5.155 5.140 16.959 1.00 96.88 320 THR A O 1
ATOM 2564 N N . LYS A 1 321 ? 4.730 6.920 18.273 1.00 96.44 321 LYS A N 1
ATOM 2565 C CA . LYS A 1 321 ? 5.147 7.923 17.281 1.00 96.44 321 LYS A CA 1
ATOM 2566 C C . LYS A 1 321 ? 6.661 7.811 17.037 1.00 96.44 321 LYS A C 1
ATOM 2568 O O . LYS A 1 321 ? 7.438 7.837 17.990 1.00 96.44 321 LYS A O 1
ATOM 2573 N N . GLY A 1 322 ? 7.054 7.642 15.780 1.00 93.00 322 GLY A N 1
ATOM 2574 C CA . GLY A 1 322 ? 8.437 7.582 15.325 1.00 93.00 322 GLY A CA 1
ATOM 2575 C C . GLY A 1 322 ? 9.016 8.964 14.990 1.00 93.00 322 GLY A C 1
ATOM 2576 O O . GLY A 1 322 ? 8.316 9.976 15.093 1.00 93.00 322 GLY A O 1
ATOM 2577 N N . PRO A 1 323 ? 10.296 9.021 14.578 1.00 89.25 323 PRO A N 1
ATOM 2578 C CA . PRO A 1 323 ? 10.992 10.279 14.288 1.00 89.25 323 PRO A CA 1
ATOM 2579 C C . PRO A 1 323 ? 10.427 11.060 13.094 1.00 89.25 323 PRO A C 1
ATOM 2581 O O . PRO A 1 323 ? 10.526 12.280 13.057 1.00 89.25 323 PRO A O 1
ATOM 2584 N N . ASP A 1 324 ? 9.823 10.366 12.130 1.00 85.62 324 ASP A N 1
ATOM 2585 C CA . ASP A 1 324 ? 9.165 10.943 10.949 1.00 85.62 324 ASP A CA 1
ATOM 2586 C C . ASP A 1 324 ? 7.745 11.470 11.245 1.00 85.62 324 ASP A C 1
ATOM 2588 O O . ASP A 1 324 ? 7.036 11.927 10.350 1.00 85.62 324 ASP A O 1
ATOM 2592 N N . GLY A 1 325 ? 7.296 11.360 12.498 1.00 92.12 325 GLY A N 1
ATOM 2593 C CA . GLY A 1 325 ? 5.977 11.776 12.941 1.00 92.12 325 GLY A CA 1
ATOM 2594 C C . GLY A 1 325 ? 4.838 10.801 12.628 1.00 92.12 325 GLY A C 1
ATOM 2595 O O . GLY A 1 325 ? 3.701 11.116 12.978 1.00 92.12 325 GLY A O 1
ATOM 2596 N N . ASN A 1 326 ? 5.093 9.635 12.025 1.00 96.69 326 ASN A N 1
ATOM 2597 C CA . ASN A 1 326 ? 4.106 8.556 11.877 1.00 96.69 326 ASN A CA 1
ATOM 2598 C C . ASN A 1 326 ? 4.128 7.617 13.091 1.00 96.69 326 ASN A C 1
ATOM 2600 O O . ASN A 1 326 ? 5.002 7.712 13.947 1.00 96.69 326 ASN A O 1
ATOM 2604 N N . PHE A 1 327 ? 3.154 6.717 13.203 1.00 97.50 327 PHE A N 1
ATOM 2605 C CA . PHE A 1 327 ? 3.070 5.753 14.301 1.00 97.50 327 PHE A CA 1
ATOM 2606 C C . PHE A 1 327 ? 3.563 4.385 13.850 1.00 97.50 327 PHE A C 1
ATOM 2608 O O . PHE A 1 327 ? 3.152 3.931 12.793 1.00 97.50 327 PHE A O 1
ATOM 2615 N N . TYR A 1 328 ? 4.367 3.697 14.659 1.00 96.44 328 TYR A N 1
ATOM 2616 C CA . TYR A 1 328 ? 4.922 2.380 14.335 1.00 96.44 328 TYR A CA 1
ATOM 2617 C C . TYR A 1 328 ? 4.757 1.384 15.470 1.00 96.44 328 TYR A C 1
ATOM 2619 O O . TYR A 1 328 ? 4.686 1.750 16.647 1.00 96.44 328 TYR A O 1
ATOM 2627 N N . LYS A 1 329 ? 4.717 0.109 15.097 1.00 94.88 329 LYS A N 1
ATOM 2628 C CA . LYS A 1 329 ? 4.684 -1.025 16.007 1.00 94.88 329 LYS A CA 1
ATOM 2629 C C . LYS A 1 329 ? 5.428 -2.208 15.376 1.00 94.88 329 LYS A C 1
ATOM 2631 O O . LYS A 1 329 ? 5.082 -2.596 14.258 1.00 94.88 329 LYS A O 1
ATOM 2636 N N . PRO A 1 330 ? 6.404 -2.814 16.074 1.00 93.06 330 PRO A N 1
ATOM 2637 C CA . PRO A 1 330 ? 6.969 -4.091 15.657 1.00 93.06 330 PRO A CA 1
ATOM 2638 C C . PRO A 1 330 ? 5.873 -5.157 15.620 1.00 93.06 330 PRO A C 1
ATOM 2640 O O . PRO A 1 330 ? 5.104 -5.300 16.577 1.00 93.06 330 PRO A O 1
ATOM 2643 N N . ILE A 1 331 ? 5.802 -5.914 14.532 1.00 86.75 331 ILE A N 1
ATOM 2644 C CA . ILE A 1 331 ? 4.874 -7.033 14.388 1.00 86.75 331 ILE A CA 1
ATOM 2645 C C . ILE A 1 331 ? 5.689 -8.320 14.499 1.00 86.75 331 ILE A C 1
ATOM 2647 O O . ILE A 1 331 ? 6.570 -8.600 13.694 1.00 86.75 331 ILE A O 1
ATOM 2651 N N . SER A 1 332 ? 5.479 -9.083 15.573 1.00 68.62 332 SER A N 1
ATOM 2652 C CA . SER A 1 332 ? 6.203 -10.341 15.750 1.00 68.62 332 SER A CA 1
ATOM 2653 C C . SER A 1 332 ? 5.520 -11.459 14.965 1.00 68.62 332 SER A C 1
ATOM 2655 O O . SER A 1 332 ? 4.293 -11.590 14.961 1.00 68.62 332 SER A O 1
ATOM 2657 N N . SER A 1 333 ? 6.327 -12.337 14.372 1.00 52.28 333 SER A N 1
ATOM 2658 C CA . SER A 1 333 ? 5.884 -13.573 13.713 1.00 52.28 333 SER A CA 1
ATOM 2659 C C . SER A 1 333 ? 5.182 -14.568 14.653 1.00 52.28 333 SER A C 1
ATOM 2661 O O . SER A 1 333 ? 4.664 -15.593 14.216 1.00 52.28 333 SER A O 1
ATOM 2663 N N . ALA A 1 334 ? 5.113 -14.270 15.954 1.00 41.00 334 ALA A N 1
ATOM 2664 C CA . ALA A 1 334 ? 4.514 -15.126 16.971 1.00 41.00 334 ALA A CA 1
ATOM 2665 C C . ALA A 1 334 ? 2.972 -15.066 17.019 1.00 41.00 334 ALA A C 1
ATOM 2667 O O . ALA A 1 334 ? 2.361 -15.888 17.703 1.00 41.00 334 ALA A O 1
ATOM 2668 N N . ILE A 1 335 ? 2.319 -14.143 16.298 1.00 47.50 335 ILE A N 1
ATOM 2669 C CA . ILE A 1 335 ? 0.843 -14.044 16.290 1.00 47.50 335 ILE A CA 1
ATOM 2670 C C . ILE A 1 335 ? 0.196 -15.255 15.583 1.00 47.50 335 ILE A C 1
ATOM 2672 O O . ILE A 1 335 ? -0.922 -15.640 15.919 1.00 47.50 335 ILE A O 1
ATOM 2676 N N . THR A 1 336 ? 0.919 -15.945 14.697 1.00 40.47 336 THR A N 1
ATOM 2677 C CA . THR A 1 336 ? 0.441 -17.163 14.018 1.00 40.47 336 THR A CA 1
ATOM 2678 C C . THR A 1 336 ? 0.435 -18.425 14.888 1.00 40.47 336 THR A C 1
ATOM 2680 O O . THR A 1 336 ? -0.227 -19.388 14.526 1.00 40.47 336 THR A O 1
ATOM 2683 N N . ALA A 1 337 ? 1.100 -18.442 16.051 1.00 32.41 337 ALA A N 1
ATOM 2684 C CA . ALA A 1 337 ? 1.229 -19.656 16.873 1.00 32.41 337 ALA A CA 1
ATOM 2685 C C . ALA A 1 337 ? 0.077 -19.891 17.874 1.00 32.41 337 ALA A C 1
ATOM 2687 O O . ALA A 1 337 ? 0.106 -20.866 18.620 1.00 32.41 337 ALA A O 1
ATOM 2688 N N . LYS A 1 338 ? -0.927 -19.005 17.929 1.00 33.09 338 LYS A N 1
ATOM 2689 C CA . LYS A 1 338 ? -2.100 -19.148 18.819 1.00 33.09 338 LYS A CA 1
ATOM 2690 C C . LYS A 1 338 ? -3.426 -19.376 18.088 1.00 33.09 338 LYS A C 1
ATOM 2692 O O . LYS A 1 338 ? -4.476 -19.309 18.720 1.00 33.09 338 LYS A O 1
ATOM 2697 N N . ALA A 1 339 ? -3.381 -19.628 16.781 1.00 34.47 339 ALA A N 1
ATOM 2698 C CA . ALA A 1 339 ? -4.565 -19.891 15.962 1.00 34.47 339 ALA A CA 1
ATOM 2699 C C . ALA A 1 339 ? -4.528 -21.257 15.248 1.00 34.47 339 ALA A C 1
ATOM 2701 O O . ALA A 1 339 ? -5.309 -21.457 14.320 1.00 34.47 339 ALA A O 1
ATOM 2702 N N . SER A 1 340 ? -3.635 -22.162 15.668 1.00 31.00 340 SER A N 1
ATOM 2703 C CA . SER A 1 340 ? -3.561 -23.557 15.210 1.00 31.00 340 SER A CA 1
ATOM 2704 C C . SER A 1 340 ? -4.252 -24.509 16.175 1.00 31.00 340 SER A C 1
ATOM 2706 O O . SER A 1 340 ? -4.011 -24.372 17.398 1.00 31.00 340 SER A O 1
#

Sequence (340 aa):
MAAPEVIAETVHKPEITIDAIVDFLHKNPPVDNSLSGLDQYQRKDQLVGMLRAVPLPEIYRAFGRNFVAWHVNNLPFSEVLRIPPKDIRDSGGLEMHELVRAVALAQRKAANYNAGPDTEYMLLLHDKMLEFAGHELAGLENDNLFAKYVKPENKMRNATKARYQIGKLSSINPEYAETDGPEKEWGARYQDGLIFEVYLDGKFGFGLHFDQILQGLAGFDFTDSKTLLIKQIQGIRPEYAEMRTPRRQVFGDSWALAPLDWEAFLVDYTTAWAVKQGIETLGIQSAENNMWVHASGGHKIEKEFAIRRYDRTAGRLGFTKGPDGNFYKPISSAITAKAS

pLDDT: mean 70.4, std 18.23, range [27.41, 97.75]

Foldseek 3Di:
DDDDDDPPPPPPDPQQDPVNLVVVCVVVPFPDLALVSCVVCLVPCVNLVSVVSDALVRVCVSRNLLSLLNSLLSDPDDDDQSQDDQSNVVDDDDDSLSNQLSVLVNVCVVCVVPDDPHSQQSSLQVVVVCVLVPDDLPPLVPVVLQVVFQDPVDPQDPVQVVQKDKDKDFLDDSNPSDDDDPQSWPDFDCDVQWTATDHAPARIKMFIGGNNHTFWMWHWYAPHNQEIETLDTFGADIDGNVPDDPQAHDTDGDPSCVRGPVLLSRQVSVLVVSLVSNHFKYWYAALVRRVLCVDDDRSRDPSVVRCVRTVVSLVVVPWDQDPVRITMDTRDNCVVVPSD

Radius of gyration: 24.95 Å; chains: 1; bounding box: 60×46×88 Å